Protein 5VE9 (pdb70)

InterPro domains:
  IPR001101 Plectin repeat [PF00681] (1579-1617)
  IPR001101 Plectin repeat [PF00681] (1657-1694)
  IPR001101 Plectin repeat [PF00681] 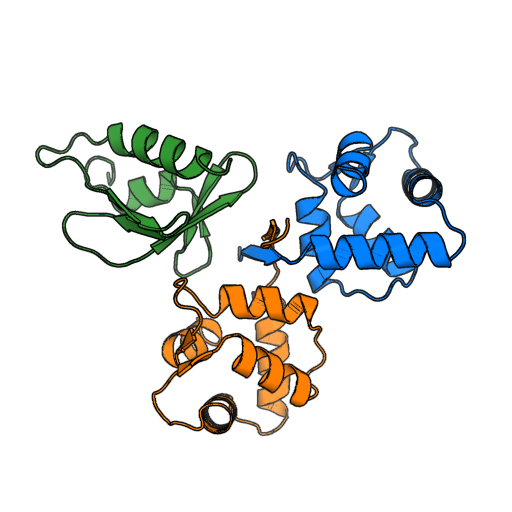(1770-1806)
  IPR001101 Plectin repeat [PF00681] (1809-1844)
  IPR001101 Plectin repeat [PF00681] (2293-2330)
  IPR001101 Plectin repeat [PF00681] (2369-2405)
  IPR001101 Plectin repeat [PF00681] (2407-2437)
  IPR001101 Plectin repeat [PF00681] (2502-2540)
  IPR001101 Plectin repeat [PF00681] (2581-2612)
  IPR001101 Plectin repeat [PF00681] (2689-2724)
  IPR001101 Plectin repeat [SM00250] (1530-1576)
  IPR001101 Plectin repeat [SM00250] (1577-1614)
  IPR001101 Plectin repeat [SM00250] (1618-1653)
  IPR001101 Plectin repeat [SM00250] (1654-1691)
  IPR001101 Plectin repeat [SM00250] (1695-1729)
  IPR001101 Plectin repeat [SM00250] (1731-1767)
  IPR001101 Plectin repeat [SM00250] (1768-1805)
  IPR001101 Plectin repeat [SM00250] (1808-1843)
  IPR001101 Plectin repeat [SM00250] (1844-1881)
  IPR001101 Plectin repeat [SM00250] (1883-1919)

B-factor: mean 92.74, std 24.84, range [45.65, 215.41]

GO terms:
  GO:0051011 microtubule minus-end binding (F, IDA)
  GO:0051015 actin filament binding (F, IDA)
  GO:0032587 ruffle membrane (C, IDA)
  GO:0005737 cytoplasm (C, IDA)
  GO:0005794 Golgi apparatus (C, IDA)
  GO:0005874 microtubule (C, IDA)
  GO:0005886 plasma membrane (C, IDA)
  GO:0043001 Golgi to plasma membrane protein transport (P, IDA)
  GO:0045773 positive regulation of axon extension (P, IDA)
  GO:0030334 regulation of cell migration (P, IDA)
  GO:0051893 regulation of focal adhesion assembly (P, IDA)
  GO:0032886 regulation of microtubule-based process (P, IMP)
  GO:0005515 protein binding (F, IPI)
  GO:0045296 cadherin binding (F, HDA)
  GO:0015629 actin cytoskeleton (C, IDA)
  GO:0003779 actin binding (F, IDA)
  GO:0003723 RNA binding (F, HDA)

Sequence (253 aa):
GHMANFDFDVWRKKYMRWMNHKKSRVMDFFRRIDKDQDGKITRQEFIDGILASKFPTTKLEMTAVADIFDRDGDGYIDYYEFVAALHPDADKIEDEVTRQVAQCKCAKRFQVEQIGENKYRFGDSQQLRLVRILRSTVMVRVGGGWMALDEFLVKNDPCRARGPGGHMANFDFDVWRKKYMRWMNHKKSRVMDFFRRIDKDQDGKITRQEFIDGILASKFPTTKLEMTAVADIFDRDGDGYIDYYEFVAALHP

Structure (mmCIF, N/CA/C/O backbone):
data_5VE9
#
_entry.id   5VE9
#
_cell.length_a   92.984
_cell.length_b   92.984
_cell.length_c   90.446
_cell.angle_alpha   90.000
_cell.angle_beta   90.000
_cell.angle_gamma   120.000
#
_symmetry.space_group_name_H-M   'P 31 2 1'
#
loop_
_entity.id
_entity.type
_entity.pdbx_description
1 polymer 'Microtubule-actin cross-linking factor 1, isoforms 1/2/3/5'
2 polymer 'Microtubule-actin cross-linking factor 1, isoforms 1/2/3/5'
3 non-polymer 'CALCIUM ION'
4 non-polymer 'ZINC ION'
5 water water
#
loop_
_atom_site.group_PDB
_atom_site.id
_atom_site.type_symbol
_atom_site.label_atom_id
_atom_site.label_alt_id
_atom_site.label_comp_id
_atom_site.label_asym_id
_atom_site.label_entity_id
_atom_site.label_seq_id
_atom_site.pdbx_PDB_ins_code
_atom_site.Cartn_x
_atom_site.Cartn_y
_atom_site.Cartn_z
_atom_site.occupancy
_atom_site.B_iso_or_equiv
_atom_site.auth_seq_id
_atom_site.auth_comp_id
_atom_site.auth_asym_id
_atom_site.auth_atom_id
_atom_site.pdbx_PDB_model_num
ATOM 1 N N . GLY A 1 4 ? 50.921 -18.409 5.875 1.00 95.26 7021 GLY A N 1
ATOM 2 C CA . GLY A 1 4 ? 50.050 -19.039 6.851 1.00 96.78 7021 GLY A CA 1
ATOM 3 C C . GLY A 1 4 ? 50.443 -18.723 8.282 1.00 92.79 7021 GLY A C 1
ATOM 4 O O . GLY A 1 4 ? 49.772 -19.148 9.224 1.00 94.54 7021 GLY A O 1
ATOM 7 N N . HIS A 1 5 ? 51.533 -17.978 8.447 1.00 81.11 7022 HIS A N 1
ATOM 8 C CA . HIS A 1 5 ? 51.998 -17.584 9.772 1.00 76.07 7022 HIS A CA 1
ATOM 9 C C . HIS A 1 5 ? 51.304 -16.320 10.263 1.00 73.55 7022 HIS A C 1
ATOM 10 O O . HIS A 1 5 ? 50.896 -15.467 9.471 1.00 73.30 7022 HIS A O 1
ATOM 24 N N . MET A 1 6 ? 51.183 -16.213 11.582 1.00 67.35 7023 MET A N 1
ATOM 25 C CA . MET A 1 6 ? 50.555 -15.068 12.224 1.00 62.86 7023 MET A CA 1
ATOM 26 C C . MET A 1 6 ? 51.291 -14.753 13.521 1.00 62.01 7023 MET A C 1
ATOM 27 O O . MET A 1 6 ? 51.840 -15.650 14.164 1.00 63.02 7023 MET A O 1
ATOM 41 N N . ALA A 1 7 ? 51.308 -13.480 13.900 1.00 60.78 7024 ALA A N 1
ATOM 42 C CA . ALA A 1 7 ? 52.028 -13.052 15.093 1.00 61.04 7024 ALA A CA 1
ATOM 43 C C . ALA A 1 7 ? 51.338 -11.872 15.760 1.00 61.17 7024 ALA A C 1
ATOM 44 O O . ALA A 1 7 ? 50.545 -11.169 15.133 1.00 61.12 7024 ALA A O 1
ATOM 51 N N . ASN A 1 8 ? 51.638 -11.664 17.039 1.00 59.74 7025 ASN A N 1
ATOM 52 C CA . ASN A 1 8 ? 51.219 -10.449 17.720 1.00 60.34 7025 ASN A CA 1
ATOM 53 C C . ASN A 1 8 ? 52.091 -9.289 17.272 1.00 59.97 7025 ASN A C 1
ATOM 54 O O . ASN A 1 8 ? 53.239 -9.166 17.698 1.00 61.84 7025 ASN A O 1
ATOM 65 N N . PHE A 1 9 ? 51.542 -8.447 16.403 1.00 60.05 7026 PHE A N 1
ATOM 66 C CA . PHE A 1 9 ? 52.273 -7.303 15.876 1.00 60.45 7026 PHE A CA 1
ATOM 67 C C . PHE A 1 9 ? 52.074 -6.087 16.772 1.00 63.88 7026 PHE A C 1
ATOM 68 O O . PHE A 1 9 ? 50.954 -5.789 17.185 1.00 63.42 7026 PHE A O 1
ATOM 85 N N . ASP A 1 10 ? 53.168 -5.391 17.068 1.00 68.53 7027 ASP A N 1
ATOM 86 C CA . ASP A 1 10 ? 53.119 -4.213 17.926 1.00 73.21 7027 ASP A CA 1
ATOM 87 C C . ASP A 1 10 ? 52.506 -3.033 17.163 1.00 69.93 7027 ASP A C 1
ATOM 88 O O . ASP A 1 10 ? 53.206 -2.123 16.717 1.00 69.90 7027 ASP A O 1
ATOM 97 N N . PHE A 1 11 ? 51.185 -3.056 17.020 1.00 67.12 7028 PHE A N 1
ATOM 98 C CA . PHE A 1 11 ? 50.489 -2.082 16.187 1.00 65.30 7028 PHE A CA 1
ATOM 99 C C . PHE A 1 11 ? 50.341 -0.724 16.872 1.00 68.04 7028 PHE A C 1
ATOM 100 O O . PHE A 1 11 ? 50.232 0.300 16.199 1.00 66.67 7028 PHE A O 1
ATOM 117 N N . ASP A 1 12 ? 50.340 -0.713 18.203 1.00 72.33 7029 ASP A N 1
ATOM 118 C CA . ASP A 1 12 ? 50.267 0.539 18.949 1.00 75.89 7029 ASP A CA 1
ATOM 119 C C . ASP A 1 12 ? 51.503 1.383 18.679 1.00 75.82 7029 ASP A C 1
ATOM 120 O O . ASP A 1 12 ? 51.431 2.610 18.608 1.00 79.21 7029 ASP A O 1
ATOM 129 N N . VAL A 1 13 ? 52.640 0.711 18.528 1.00 69.65 7030 VAL A N 1
ATOM 130 C CA . VAL A 1 13 ? 53.903 1.391 18.278 1.00 71.23 7030 VAL A CA 1
ATOM 131 C C . VAL A 1 13 ? 53.977 1.887 16.835 1.00 69.59 7030 VAL A C 1
ATOM 132 O O . VAL A 1 13 ? 54.425 3.005 16.583 1.00 71.77 7030 VAL A O 1
ATOM 145 N N . TRP A 1 14 ? 53.541 1.055 15.893 1.00 69.52 7031 TRP A N 1
ATOM 146 C CA . TRP A 1 14 ? 53.469 1.465 14.492 1.00 68.26 7031 TRP A CA 1
ATOM 147 C C . TRP A 1 14 ? 52.493 2.627 14.334 1.00 68.89 7031 TRP A C 1
ATOM 148 O O . TRP A 1 14 ? 52.740 3.562 13.574 1.00 69.57 7031 TRP A O 1
ATOM 169 N N . ARG A 1 15 ? 51.382 2.556 15.062 1.00 67.62 7032 ARG A N 1
ATOM 170 C CA . ARG A 1 15 ? 50.319 3.547 14.954 1.00 67.51 7032 ARG A CA 1
ATOM 171 C C . ARG A 1 15 ? 50.752 4.889 15.541 1.00 73.76 7032 ARG A C 1
ATOM 172 O O . ARG A 1 15 ? 50.611 5.931 14.898 1.00 73.03 7032 ARG A O 1
ATOM 193 N N . LYS A 1 16 ? 51.272 4.855 16.765 1.00 80.90 7033 LYS A N 1
ATOM 194 C CA . LYS A 1 16 ? 51.792 6.054 17.417 1.00 86.37 7033 LYS A CA 1
ATOM 195 C C . LYS A 1 16 ? 52.875 6.685 16.548 1.00 86.73 7033 LYS A C 1
ATOM 196 O O . LYS A 1 16 ? 52.898 7.899 16.342 1.00 87.52 7033 LYS A O 1
ATOM 215 N N . LYS A 1 17 ? 53.765 5.840 16.039 1.00 89.32 7034 LYS A N 1
ATOM 216 C CA . LYS A 1 17 ? 54.846 6.269 15.159 1.00 91.34 7034 LYS A CA 1
ATOM 217 C C . LYS A 1 17 ? 54.316 6.942 13.894 1.00 88.54 7034 LYS A C 1
ATOM 218 O O . LYS A 1 17 ? 54.866 7.944 13.434 1.00 92.62 7034 LYS A O 1
ATOM 237 N N . TYR A 1 18 ? 53.245 6.383 13.336 1.00 79.23 7035 TYR A N 1
ATOM 238 C CA . TYR A 1 18 ? 52.657 6.911 12.109 1.00 76.49 7035 TYR A CA 1
ATOM 239 C C . TYR A 1 18 ? 51.956 8.246 12.345 1.00 80.33 7035 TYR A C 1
ATOM 240 O O . TYR A 1 18 ? 52.130 9.188 11.571 1.00 81.08 7035 TYR A O 1
ATOM 258 N N . MET A 1 19 ? 51.165 8.331 13.412 1.00 84.93 7036 MET A N 1
ATOM 259 C CA . MET A 1 19 ? 50.425 9.556 13.695 1.00 87.25 7036 MET A CA 1
ATOM 260 C C . MET A 1 19 ? 51.384 10.680 14.069 1.00 92.82 7036 MET A C 1
ATOM 261 O O . MET A 1 19 ? 51.167 11.830 13.692 1.00 96.10 7036 MET A O 1
ATOM 275 N N . ARG A 1 20 ? 52.453 10.352 14.790 1.00 94.33 7037 ARG A N 1
ATOM 276 C CA . ARG A 1 20 ? 53.466 11.350 15.117 1.00 98.79 7037 ARG A CA 1
ATOM 277 C C . ARG A 1 20 ? 54.151 11.831 13.840 1.00 97.92 7037 ARG A C 1
ATOM 278 O O . ARG A 1 20 ? 54.475 13.012 13.707 1.00 101.53 7037 ARG A O 1
ATOM 299 N N . TRP A 1 21 ? 54.362 10.911 12.901 1.00 93.07 7038 TRP A N 1
ATOM 300 C CA . TRP A 1 21 ? 54.977 11.250 11.620 1.00 94.48 7038 TRP A CA 1
ATOM 301 C C . TRP A 1 21 ? 54.093 12.204 10.821 1.00 95.49 7038 TRP A C 1
ATOM 302 O O . TRP A 1 21 ? 54.552 13.253 10.368 1.00 100.11 7038 TRP A O 1
ATOM 323 N N . MET A 1 22 ? 52.827 11.833 10.647 1.00 92.58 7039 MET A N 1
ATOM 324 C CA . MET A 1 22 ? 51.881 12.658 9.897 1.00 93.77 7039 MET A CA 1
ATOM 325 C C . MET A 1 22 ? 51.695 14.026 10.549 1.00 101.50 7039 MET A C 1
ATOM 326 O O . MET A 1 22 ? 51.766 15.056 9.877 1.00 104.47 7039 MET A O 1
ATOM 340 N N . ASN A 1 23 ? 51.456 14.030 11.858 1.00 111.56 7040 ASN A N 1
ATOM 341 C CA . ASN A 1 23 ? 51.249 15.271 12.600 1.00 121.53 7040 ASN A CA 1
ATOM 342 C C . ASN A 1 23 ? 52.459 16.201 12.506 1.00 127.99 7040 ASN A C 1
ATOM 343 O O . ASN A 1 23 ? 52.307 17.422 12.458 1.00 131.70 7040 ASN A O 1
ATOM 354 N N . HIS A 1 24 ? 53.656 15.621 12.475 1.00 134.97 7041 HIS A N 1
ATOM 355 C CA . HIS A 1 24 ? 54.885 16.404 12.379 1.00 143.88 7041 HIS A CA 1
ATOM 356 C C . HIS A 1 24 ? 55.227 16.753 10.926 1.00 145.31 7041 HIS A C 1
ATOM 357 O O . HIS A 1 24 ? 56.052 17.632 10.679 1.00 155.54 7041 HIS A O 1
ATOM 371 N N . LYS A 1 25 ? 54.587 16.078 9.971 1.00 128.54 7042 LYS A N 1
ATOM 372 C CA . LYS A 1 25 ? 54.864 16.301 8.550 1.00 127.13 7042 LYS A CA 1
ATOM 373 C C . LYS A 1 25 ? 53.768 17.136 7.884 1.00 130.67 7042 LYS A C 1
ATOM 374 O O . LYS A 1 25 ? 53.691 17.208 6.657 1.00 131.95 7042 LYS A O 1
ATOM 393 N N . LYS A 1 26 ? 52.922 17.765 8.693 1.00 137.52 7043 LYS A N 1
ATOM 394 C CA . LYS A 1 26 ? 51.912 18.686 8.181 1.00 141.97 7043 LYS A CA 1
ATOM 395 C C . LYS A 1 26 ? 50.924 18.003 7.235 1.00 137.55 7043 LYS A C 1
ATOM 396 O O . LYS A 1 26 ? 50.472 18.606 6.261 1.00 142.83 7043 LYS A O 1
ATOM 415 N N . SER A 1 27 ? 50.597 16.746 7.522 1.00 123.40 7044 SER A N 1
ATOM 416 C CA . SER A 1 27 ? 49.658 15.988 6.702 1.00 118.75 7044 SER A CA 1
ATOM 417 C C . SER A 1 27 ? 48.501 15.452 7.537 1.00 112.86 7044 SER A C 1
ATOM 418 O O . SER A 1 27 ? 48.680 15.084 8.699 1.00 112.29 7044 SER A O 1
ATOM 426 N N . ARG A 1 28 ? 47.317 15.414 6.934 1.00 106.15 7045 ARG A N 1
ATOM 427 C CA . ARG A 1 28 ? 46.148 14.811 7.564 1.00 100.43 7045 ARG A CA 1
ATOM 428 C C . ARG A 1 28 ? 45.867 13.463 6.916 1.00 93.71 7045 ARG A C 1
ATOM 429 O O . ARG A 1 28 ? 45.893 13.336 5.690 1.00 93.63 7045 ARG A O 1
ATOM 450 N N . VAL A 1 29 ? 45.602 12.459 7.747 1.00 88.23 7046 VAL A N 1
ATOM 451 C CA . VAL A 1 29 ? 45.474 11.085 7.274 1.00 82.19 7046 VAL A CA 1
ATOM 452 C C . VAL A 1 29 ? 44.304 10.878 6.317 1.00 81.91 7046 VAL A C 1
ATOM 453 O O . VAL A 1 29 ? 44.286 9.904 5.563 1.00 79.54 7046 VAL A O 1
ATOM 466 N N . MET A 1 30 ? 43.325 11.777 6.348 1.00 83.65 7047 MET A N 1
ATOM 467 C CA . MET A 1 30 ? 42.174 11.642 5.464 1.00 84.66 7047 MET A CA 1
ATOM 468 C C . MET A 1 30 ? 42.445 12.228 4.088 1.00 88.56 7047 MET A C 1
ATOM 469 O O . MET A 1 30 ? 41.851 11.791 3.103 1.00 88.66 7047 MET A O 1
ATOM 483 N N . ASP A 1 31 ? 43.342 13.205 4.010 1.00 93.09 7048 ASP A N 1
ATOM 484 C CA . ASP A 1 31 ? 43.820 13.665 2.715 1.00 96.75 7048 ASP A CA 1
ATOM 485 C C . ASP A 1 31 ? 44.534 12.501 2.042 1.00 92.02 7048 ASP A C 1
ATOM 486 O O . ASP A 1 31 ? 44.418 12.300 0.834 1.00 93.52 7048 ASP A O 1
ATOM 495 N N . PHE A 1 32 ? 45.265 11.732 2.845 1.00 88.92 7049 PHE A N 1
ATOM 496 C CA . PHE A 1 32 ? 45.962 10.546 2.356 1.00 86.38 7049 PHE A CA 1
ATOM 497 C C . PHE A 1 32 ? 44.970 9.497 1.854 1.00 83.21 7049 PHE A C 1
ATOM 498 O O . PHE A 1 32 ? 45.116 8.989 0.745 1.00 84.81 7049 PHE A O 1
ATOM 515 N N . PHE A 1 33 ? 43.960 9.180 2.660 1.00 79.84 7050 PHE A N 1
ATOM 516 C CA . PHE A 1 33 ? 42.978 8.165 2.278 1.00 77.20 7050 PHE A CA 1
ATOM 517 C C . PHE A 1 33 ? 42.212 8.561 1.016 1.00 82.94 7050 PHE A C 1
ATOM 518 O O . PHE A 1 33 ? 42.087 7.766 0.082 1.00 81.91 7050 PHE A O 1
ATOM 535 N N . ARG A 1 34 ? 41.690 9.785 0.998 1.00 92.22 7051 ARG A N 1
ATOM 536 C CA . ARG A 1 34 ? 40.921 10.274 -0.144 1.00 98.73 7051 ARG A CA 1
ATOM 537 C C . ARG A 1 34 ? 41.781 10.315 -1.403 1.00 102.53 7051 ARG A C 1
ATOM 538 O O . ARG A 1 34 ? 41.304 10.039 -2.504 1.00 105.35 7051 ARG A O 1
ATOM 559 N N . ARG A 1 35 ? 43.051 10.666 -1.228 1.00 106.23 7052 ARG A N 1
ATOM 560 C CA . ARG A 1 35 ? 44.009 10.693 -2.328 1.00 111.04 7052 ARG A CA 1
ATOM 561 C C . ARG A 1 35 ? 44.184 9.297 -2.923 1.00 110.91 7052 ARG A C 1
ATOM 562 O O . ARG A 1 35 ? 44.167 9.124 -4.142 1.00 113.68 7052 ARG A O 1
ATOM 583 N N . ILE A 1 36 ? 44.352 8.306 -2.052 1.00 108.90 7053 ILE A N 1
ATOM 584 C CA . ILE A 1 36 ? 44.539 6.922 -2.481 1.00 108.09 7053 ILE A CA 1
ATOM 585 C C . ILE A 1 36 ? 43.235 6.335 -3.018 1.00 106.71 7053 ILE A C 1
ATOM 586 O O . ILE A 1 36 ? 43.250 5.497 -3.921 1.00 109.72 7053 ILE A O 1
ATOM 602 N N . ASP A 1 37 ? 42.112 6.771 -2.453 1.00 81.65 7054 ASP A N 1
ATOM 603 C CA . ASP A 1 37 ? 40.799 6.326 -2.910 1.00 80.71 7054 ASP A CA 1
ATOM 604 C C . ASP A 1 37 ? 40.378 7.104 -4.160 1.00 86.68 7054 ASP A C 1
ATOM 605 O O . ASP A 1 37 ? 39.656 8.098 -4.075 1.00 86.45 7054 ASP A O 1
ATOM 614 N N . LYS A 1 38 ? 40.835 6.639 -5.319 1.00 95.36 7055 LYS A N 1
ATOM 615 C CA . LYS A 1 38 ? 40.602 7.341 -6.579 1.00 101.74 7055 LYS A CA 1
ATOM 616 C C . LYS A 1 38 ? 39.172 7.177 -7.091 1.00 103.28 7055 LYS A C 1
ATOM 617 O O . LYS A 1 38 ? 38.608 8.104 -7.672 1.00 107.29 7055 LYS A O 1
ATOM 636 N N . ASP A 1 39 ? 38.592 5.998 -6.884 1.00 101.18 7056 ASP A N 1
ATOM 637 C CA . ASP A 1 39 ? 37.219 5.742 -7.314 1.00 103.51 7056 ASP A CA 1
ATOM 638 C C . ASP A 1 39 ? 36.210 6.432 -6.395 1.00 104.19 7056 ASP A C 1
ATOM 639 O O . ASP A 1 39 ? 35.016 6.459 -6.693 1.00 104.17 7056 ASP A O 1
ATOM 648 N N . GLN A 1 40 ? 36.695 6.990 -5.288 1.00 114.73 7057 GLN A N 1
ATOM 649 C CA . GLN A 1 40 ? 35.875 7.814 -4.401 1.00 116.42 7057 GLN A CA 1
ATOM 650 C C . GLN A 1 40 ? 34.625 7.093 -3.886 1.00 111.54 7057 GLN A C 1
ATOM 651 O O . GLN A 1 40 ? 33.531 7.658 -3.897 1.00 116.07 7057 GLN A O 1
ATOM 665 N N . ASP A 1 41 ? 34.790 5.853 -3.431 1.00 89.25 7058 ASP A N 1
ATOM 666 C CA . ASP A 1 41 ? 33.672 5.069 -2.905 1.00 86.80 7058 ASP A CA 1
ATOM 667 C C . ASP A 1 41 ? 33.900 4.658 -1.451 1.00 83.85 7058 ASP A C 1
ATOM 668 O O . ASP A 1 41 ? 33.107 3.909 -0.881 1.00 84.08 7058 ASP A O 1
ATOM 677 N N . GLY A 1 42 ? 34.992 5.137 -0.863 1.00 84.43 7059 GLY A N 1
ATOM 678 C CA . GLY A 1 42 ? 35.258 4.920 0.547 1.00 82.87 7059 GLY A CA 1
ATOM 679 C C . GLY A 1 42 ? 35.980 3.623 0.863 1.00 82.24 7059 GLY A C 1
ATOM 680 O O . GLY A 1 42 ? 35.976 3.187 2.014 1.00 79.76 7059 GLY A O 1
ATOM 684 N N . LYS A 1 43 ? 36.594 3.009 -0.145 1.00 85.00 7060 LYS A N 1
ATOM 685 C CA . LYS A 1 43 ? 37.349 1.773 0.049 1.00 85.55 7060 LYS A CA 1
ATOM 686 C C . LYS A 1 43 ? 38.713 1.850 -0.629 1.00 86.80 7060 LYS A C 1
ATOM 687 O O . LYS A 1 43 ? 38.884 2.548 -1.627 1.00 88.13 7060 LYS A O 1
ATOM 706 N N . ILE A 1 44 ? 39.685 1.139 -0.067 1.00 84.07 7061 ILE A N 1
ATOM 707 C CA . ILE A 1 44 ? 40.972 0.928 -0.722 1.00 87.10 7061 ILE A CA 1
ATOM 708 C C . ILE A 1 44 ? 41.443 -0.483 -0.396 1.00 85.65 7061 ILE A C 1
ATOM 709 O O . ILE A 1 44 ? 41.294 -0.946 0.736 1.00 81.76 7061 ILE A O 1
ATOM 725 N N . THR A 1 45 ? 41.983 -1.175 -1.393 1.00 80.27 7062 THR A N 1
ATOM 726 C CA . THR A 1 45 ? 42.495 -2.525 -1.184 1.00 75.50 7062 THR A CA 1
ATOM 727 C C . THR A 1 45 ? 43.653 -2.490 -0.200 1.00 75.67 7062 THR A C 1
ATOM 728 O O . THR A 1 45 ? 44.290 -1.451 -0.020 1.00 76.93 7062 THR A O 1
ATOM 739 N N . ARG A 1 46 ? 43.912 -3.624 0.443 1.00 79.60 7063 ARG A N 1
ATOM 740 C CA . ARG A 1 46 ? 45.081 -3.759 1.302 1.00 78.89 7063 ARG A CA 1
ATOM 741 C C . ARG A 1 46 ? 46.337 -3.337 0.551 1.00 82.79 7063 ARG A C 1
ATOM 742 O O . ARG A 1 46 ? 47.227 -2.707 1.117 1.00 82.40 7063 ARG A O 1
ATOM 763 N N . GLN A 1 47 ? 46.396 -3.679 -0.733 1.00 82.18 7064 GLN A N 1
ATOM 764 C CA . GLN A 1 47 ? 47.579 -3.399 -1.536 1.00 87.39 7064 GLN A CA 1
ATOM 765 C C . GLN A 1 47 ? 47.693 -1.912 -1.882 1.00 91.13 7064 GLN A C 1
ATOM 766 O O . GLN A 1 47 ? 48.783 -1.343 -1.816 1.00 93.51 7064 GLN A O 1
ATOM 780 N N . GLU A 1 48 ? 46.576 -1.287 -2.248 1.00 92.92 7065 GLU A N 1
ATOM 781 C CA . GLU A 1 48 ? 46.558 0.152 -2.517 1.00 96.01 7065 GLU A CA 1
ATOM 782 C C . GLU A 1 48 ? 46.998 0.923 -1.279 1.00 92.11 7065 GLU A C 1
ATOM 783 O O . GLU A 1 48 ? 47.709 1.925 -1.372 1.00 93.81 7065 GLU A O 1
ATOM 795 N N . PHE A 1 49 ? 46.562 0.442 -0.119 1.00 83.49 7066 PHE A N 1
ATOM 796 C CA . PHE A 1 49 ? 46.914 1.050 1.158 1.00 73.02 7066 PHE A CA 1
ATOM 797 C C . PHE A 1 49 ? 48.410 0.902 1.440 1.00 75.61 7066 PHE A C 1
ATOM 798 O O . PHE A 1 49 ? 49.088 1.883 1.742 1.00 72.92 7066 PHE A O 1
ATOM 815 N N . ILE A 1 50 ? 48.917 -0.326 1.341 1.00 75.81 7067 ILE A N 1
ATOM 816 C CA . ILE A 1 50 ? 50.343 -0.591 1.532 1.00 77.72 7067 ILE A CA 1
ATOM 817 C C . ILE A 1 50 ? 51.195 0.253 0.583 1.00 84.77 7067 ILE A C 1
ATOM 818 O O . ILE A 1 50 ? 52.126 0.939 1.010 1.00 82.66 7067 ILE A O 1
ATOM 834 N N . ASP A 1 51 ? 50.872 0.189 -0.705 1.00 92.91 7068 ASP A N 1
ATOM 835 C CA . ASP A 1 51 ? 51.571 0.976 -1.715 1.00 100.10 7068 ASP A CA 1
ATOM 836 C C . ASP A 1 51 ? 51.528 2.463 -1.379 1.00 98.26 7068 ASP A C 1
ATOM 837 O O . ASP A 1 51 ? 52.477 3.194 -1.655 1.00 101.01 7068 ASP A O 1
ATOM 846 N N . GLY A 1 52 ? 50.425 2.901 -0.778 1.00 95.09 7069 GLY A N 1
ATOM 847 C CA . GLY A 1 52 ? 50.266 4.290 -0.388 1.00 85.71 7069 GLY A CA 1
ATOM 848 C C . GLY A 1 52 ? 51.241 4.687 0.707 1.00 79.26 7069 GLY A C 1
ATOM 849 O O . GLY A 1 52 ? 51.924 5.707 0.607 1.00 76.66 7069 GLY A O 1
ATOM 853 N N . ILE A 1 53 ? 51.298 3.879 1.762 1.00 79.29 7070 ILE A N 1
ATOM 854 C CA . ILE A 1 53 ? 52.208 4.129 2.877 1.00 75.20 7070 ILE A CA 1
ATOM 855 C C . ILE A 1 53 ? 53.662 4.123 2.408 1.00 80.81 7070 ILE A C 1
ATOM 856 O O . ILE A 1 53 ? 54.420 5.053 2.694 1.00 79.21 7070 ILE A O 1
ATOM 872 N N . LEU A 1 54 ? 54.048 3.070 1.693 1.00 82.43 7071 LEU A N 1
A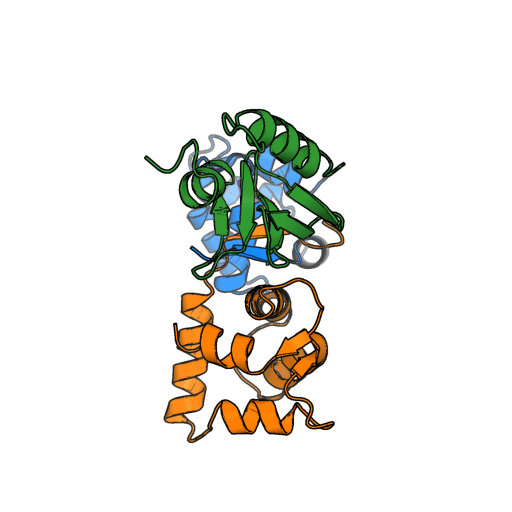TOM 873 C CA . LEU A 1 54 ? 55.406 2.958 1.170 1.00 91.65 7071 LEU A CA 1
ATOM 874 C C . LEU A 1 54 ? 55.736 4.101 0.211 1.00 98.30 7071 LEU A C 1
ATOM 875 O O . LEU A 1 54 ? 56.872 4.570 0.171 1.00 102.99 7071 LEU A O 1
ATOM 891 N N . ALA A 1 55 ? 54.746 4.547 -0.558 1.00 96.48 7072 ALA A N 1
ATOM 892 C CA . ALA A 1 55 ? 54.960 5.630 -1.515 1.00 97.83 7072 ALA A CA 1
ATOM 893 C C . ALA A 1 55 ? 55.222 6.955 -0.798 1.00 91.10 7072 ALA A C 1
ATOM 894 O O . ALA A 1 55 ? 56.020 7.772 -1.261 1.00 92.50 7072 ALA A O 1
ATOM 901 N N . SER A 1 56 ? 54.553 7.161 0.335 1.00 92.74 7073 SER A N 1
ATOM 902 C CA . SER A 1 56 ? 54.770 8.351 1.155 1.00 88.66 7073 SER A CA 1
ATOM 903 C C . SER A 1 56 ? 56.155 8.329 1.795 1.00 89.64 7073 SER A C 1
ATOM 904 O O . SER A 1 56 ? 56.598 9.325 2.368 1.00 86.65 7073 SER A O 1
ATOM 912 N N . LYS A 1 57 ? 56.824 7.182 1.702 1.00 96.79 7074 LYS A N 1
ATOM 913 C CA . LYS A 1 57 ? 58.168 6.995 2.245 1.00 98.89 7074 LYS A CA 1
ATOM 914 C C . LYS A 1 57 ? 58.202 7.234 3.754 1.00 85.97 7074 LYS A C 1
ATOM 915 O O . LYS A 1 57 ? 59.162 7.782 4.294 1.00 85.73 7074 LYS A O 1
ATOM 934 N N . PHE A 1 58 ? 57.124 6.840 4.421 1.00 76.50 7075 PHE A N 1
ATOM 935 C CA . PHE A 1 58 ? 57.118 6.702 5.873 1.00 70.48 7075 PHE A CA 1
ATOM 936 C C . PHE A 1 58 ? 58.056 5.557 6.243 1.00 76.01 7075 PHE A C 1
ATOM 937 O O . PHE A 1 58 ? 58.043 4.532 5.550 1.00 76.48 7075 PHE A O 1
ATOM 954 N N . PRO A 1 59 ? 58.888 5.723 7.308 1.00 94.90 7076 PRO A N 1
ATOM 955 C CA . PRO A 1 59 ? 59.833 4.622 7.509 1.00 99.40 7076 PRO A CA 1
ATOM 956 C C . PRO A 1 59 ? 59.099 3.360 7.926 1.00 95.82 7076 PRO A C 1
ATOM 957 O O . PRO A 1 59 ? 58.603 3.273 9.050 1.00 93.65 7076 PRO A O 1
ATOM 968 N N . THR A 1 60 ? 59.005 2.407 7.007 1.00 82.48 7077 THR A N 1
ATOM 969 C CA . THR A 1 60 ? 58.396 1.117 7.296 1.00 79.66 7077 THR A CA 1
ATOM 970 C C . THR A 1 60 ? 58.739 0.135 6.183 1.00 82.53 7077 THR A C 1
ATOM 971 O O . THR A 1 60 ? 59.291 0.524 5.154 1.00 87.25 7077 THR A O 1
ATOM 982 N N . THR A 1 61 ? 58.411 -1.134 6.396 1.00 75.78 7078 THR A N 1
ATOM 983 C CA . THR A 1 61 ? 58.787 -2.194 5.472 1.00 80.09 7078 THR A CA 1
ATOM 984 C C . THR A 1 61 ? 57.563 -2.977 5.016 1.00 79.54 7078 THR A C 1
ATOM 985 O O . THR A 1 61 ? 56.514 -2.939 5.659 1.00 73.57 7078 THR A O 1
ATOM 996 N N . LYS A 1 62 ? 57.702 -3.688 3.902 1.00 69.38 7079 LYS A N 1
ATOM 997 C CA . LYS A 1 62 ? 56.619 -4.516 3.385 1.00 72.59 7079 LYS A CA 1
ATOM 998 C C . LYS A 1 62 ? 56.192 -5.571 4.404 1.00 69.80 7079 LYS A C 1
ATOM 999 O O . LYS A 1 62 ? 54.999 -5.822 4.584 1.00 69.99 7079 LYS A O 1
ATOM 1018 N N . LEU A 1 63 ? 57.169 -6.186 5.065 1.00 62.48 7080 LEU A N 1
ATOM 1019 C CA . LEU A 1 63 ? 56.885 -7.203 6.073 1.00 61.39 7080 LEU A CA 1
ATOM 1020 C C . LEU A 1 63 ? 56.019 -6.640 7.191 1.00 60.01 7080 LEU A C 1
ATOM 1021 O O . LEU A 1 63 ? 55.115 -7.315 7.685 1.00 60.62 7080 LEU A O 1
ATOM 1037 N N . GLU A 1 64 ? 56.301 -5.406 7.595 1.00 61.74 7081 GLU A N 1
ATOM 1038 C CA . GLU A 1 64 ? 55.463 -4.729 8.577 1.00 62.99 7081 GLU A CA 1
ATOM 1039 C C . GLU A 1 64 ? 54.087 -4.442 7.994 1.00 61.52 7081 GLU A C 1
ATOM 1040 O O . GLU A 1 64 ? 53.071 -4.596 8.667 1.00 61.17 7081 GLU A O 1
ATOM 1052 N N . MET A 1 65 ? 54.062 -4.032 6.732 1.00 61.74 7082 MET A N 1
ATOM 1053 C CA . MET A 1 65 ? 52.856 -3.464 6.146 1.00 62.95 7082 MET A CA 1
ATOM 1054 C C . MET A 1 65 ? 51.790 -4.503 5.807 1.00 64.62 7082 MET A C 1
ATOM 1055 O O . MET A 1 65 ? 50.606 -4.172 5.745 1.00 65.55 7082 MET A O 1
ATOM 1069 N N . THR A 1 66 ? 52.192 -5.750 5.584 1.00 65.22 7083 THR A N 1
ATOM 1070 C CA . THR A 1 66 ? 51.210 -6.816 5.424 1.00 67.11 7083 THR A CA 1
ATOM 1071 C C . THR A 1 66 ? 50.505 -7.028 6.758 1.00 66.78 7083 THR A C 1
ATOM 1072 O O . THR A 1 66 ? 49.316 -7.341 6.801 1.00 68.84 7083 THR A O 1
ATOM 1083 N N . ALA A 1 67 ? 51.245 -6.843 7.846 1.00 62.15 7084 ALA A N 1
ATOM 1084 C CA . ALA A 1 67 ? 50.682 -6.993 9.181 1.00 62.76 7084 ALA A CA 1
ATOM 1085 C C . ALA A 1 67 ? 49.729 -5.846 9.526 1.00 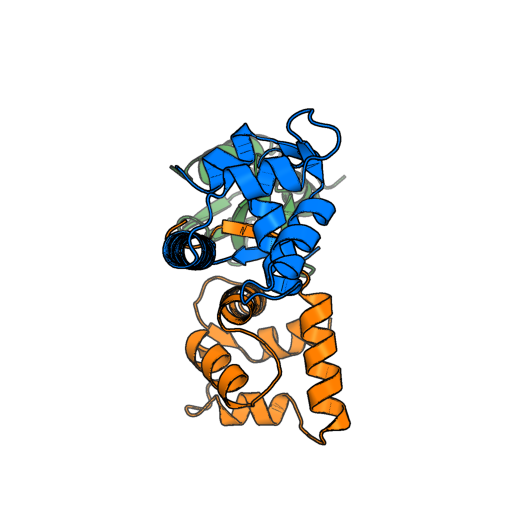63.70 7084 ALA A C 1
ATOM 1086 O O . ALA A 1 67 ? 48.630 -6.084 10.028 1.00 66.60 7084 ALA A O 1
ATOM 1093 N N . VAL A 1 68 ? 50.139 -4.605 9.269 1.00 59.38 7085 VAL A N 1
ATOM 1094 C CA . VAL A 1 68 ? 49.290 -3.466 9.616 1.00 60.56 7085 VAL A CA 1
ATOM 1095 C C . VAL A 1 68 ? 48.059 -3.439 8.708 1.00 58.81 7085 VAL A C 1
ATOM 1096 O O . VAL A 1 68 ? 46.953 -3.151 9.165 1.00 61.29 7085 VAL A O 1
ATOM 1109 N N . ALA A 1 69 ? 48.247 -3.757 7.430 1.00 52.72 7086 ALA A N 1
ATOM 1110 C CA . ALA A 1 69 ? 47.131 -3.803 6.490 1.00 51.92 7086 ALA A CA 1
ATOM 1111 C C . ALA A 1 69 ? 46.162 -4.908 6.891 1.00 55.55 7086 ALA A C 1
ATOM 1112 O O . ALA A 1 69 ? 44.960 -4.809 6.649 1.00 57.49 7086 ALA A O 1
ATOM 1119 N N . ASP A 1 70 ? 46.691 -5.962 7.505 1.00 61.67 7087 ASP A N 1
ATOM 1120 C CA . ASP A 1 70 ? 45.855 -7.041 8.016 1.00 64.05 7087 ASP A CA 1
ATOM 1121 C C . ASP A 1 70 ? 45.012 -6.526 9.179 1.00 64.55 7087 ASP A C 1
ATOM 1122 O O . ASP A 1 70 ? 43.824 -6.830 9.286 1.00 67.04 7087 ASP A O 1
ATOM 1131 N N . ILE A 1 71 ? 45.641 -5.736 10.045 1.00 60.96 7088 ILE A N 1
ATOM 1132 C CA . ILE A 1 71 ? 44.983 -5.210 11.240 1.00 62.79 7088 ILE A CA 1
ATOM 1133 C C . ILE A 1 71 ? 43.922 -4.162 10.895 1.00 62.89 7088 ILE A C 1
ATOM 1134 O O . ILE A 1 71 ? 42.862 -4.111 11.522 1.00 62.69 7088 ILE A O 1
ATOM 1150 N N . PHE A 1 72 ? 44.221 -3.324 9.906 1.00 62.38 7089 PHE A N 1
ATOM 1151 C CA . PHE A 1 72 ? 43.265 -2.336 9.414 1.00 61.77 7089 PHE A CA 1
ATOM 1152 C C . PHE A 1 72 ? 42.007 -3.004 8.877 1.00 62.61 7089 PHE A C 1
ATOM 1153 O O . PHE A 1 72 ? 40.894 -2.616 9.222 1.00 64.42 7089 PHE A O 1
ATOM 1170 N N . ASP A 1 73 ? 42.192 -4.002 8.018 1.00 60.87 7090 ASP A N 1
ATOM 1171 C CA . ASP A 1 73 ? 41.064 -4.722 7.438 1.00 60.67 7090 ASP A CA 1
ATOM 1172 C C . ASP A 1 73 ? 40.373 -5.582 8.499 1.00 62.38 7090 ASP A C 1
ATOM 1173 O O . ASP A 1 73 ? 40.560 -6.796 8.550 1.00 63.57 7090 ASP A O 1
ATOM 1182 N N . ARG A 1 74 ? 39.561 -4.943 9.333 1.00 63.02 7091 ARG A N 1
ATOM 1183 C CA . ARG A 1 74 ? 39.003 -5.598 10.511 1.00 66.24 7091 ARG A CA 1
ATOM 1184 C C . ARG A 1 74 ? 37.971 -6.680 10.185 1.00 69.12 7091 ARG A C 1
ATOM 1185 O O . ARG A 1 74 ? 37.748 -7.581 10.996 1.00 69.86 7091 ARG A O 1
ATOM 1206 N N . ASP A 1 75 ? 37.343 -6.597 9.012 1.00 75.68 7092 ASP A N 1
ATOM 1207 C CA . ASP A 1 75 ? 36.367 -7.604 8.592 1.00 80.14 7092 ASP A CA 1
ATOM 1208 C C . ASP A 1 75 ? 37.029 -8.715 7.778 1.00 78.73 7092 ASP A C 1
ATOM 1209 O O . ASP A 1 75 ? 36.550 -9.849 7.754 1.00 80.89 7092 ASP A O 1
ATOM 1218 N N . GLY A 1 76 ? 38.121 -8.374 7.100 1.00 73.43 7093 GLY A N 1
ATOM 1219 C CA . GLY A 1 76 ? 38.873 -9.339 6.318 1.00 73.04 7093 GLY A CA 1
ATOM 1220 C C . GLY A 1 76 ? 38.346 -9.538 4.909 1.00 74.74 7093 GLY A C 1
ATOM 1221 O O . GLY A 1 76 ? 38.684 -10.527 4.258 1.00 76.82 7093 GLY A O 1
ATOM 1225 N N . ASP A 1 77 ? 37.533 -8.601 4.426 1.00 73.63 7094 ASP A N 1
ATOM 1226 C CA . ASP A 1 77 ? 36.951 -8.707 3.089 1.00 75.50 7094 ASP A CA 1
ATOM 1227 C C . ASP A 1 77 ? 37.932 -8.278 2.002 1.00 73.82 7094 ASP A C 1
ATOM 1228 O O . ASP A 1 77 ? 37.569 -8.212 0.826 1.00 78.19 7094 ASP A O 1
ATOM 1237 N N . GLY A 1 78 ? 39.166 -7.976 2.396 1.00 64.69 7095 GLY A N 1
ATOM 1238 C CA . GLY A 1 78 ? 40.193 -7.577 1.453 1.00 64.17 7095 GLY A CA 1
ATOM 1239 C C . GLY A 1 78 ? 40.285 -6.073 1.257 1.00 67.39 7095 GLY A C 1
ATOM 1240 O O . GLY A 1 78 ? 41.307 -5.576 0.781 1.00 67.72 7095 GLY A O 1
ATOM 1244 N N . TYR A 1 79 ? 39.224 -5.350 1.617 1.00 72.12 7096 TYR A N 1
ATOM 1245 C CA . TYR A 1 79 ? 39.187 -3.894 1.468 1.00 69.74 7096 TYR A CA 1
ATOM 1246 C C . TYR A 1 79 ? 39.258 -3.168 2.800 1.00 66.99 7096 TYR A C 1
ATOM 1247 O O . TYR A 1 79 ? 38.599 -3.566 3.756 1.00 65.73 7096 TYR A O 1
ATOM 1265 N N . ILE A 1 80 ? 40.036 -2.090 2.853 1.00 65.74 7097 ILE A N 1
ATOM 1266 C CA . ILE A 1 80 ? 40.030 -1.204 4.014 1.00 62.36 7097 ILE A CA 1
ATOM 1267 C C . ILE A 1 80 ? 39.084 -0.035 3.742 1.00 64.75 7097 ILE A C 1
ATOM 1268 O O . ILE A 1 80 ? 39.381 0.829 2.913 1.00 66.56 7097 ILE A O 1
ATOM 1284 N N . ASP A 1 81 ? 37.945 -0.006 4.431 1.00 65.94 7098 ASP A N 1
ATOM 1285 C CA . ASP A 1 81 ? 36.969 1.056 4.204 1.00 68.98 7098 ASP A CA 1
ATOM 1286 C C . ASP A 1 81 ? 37.239 2.227 5.148 1.00 68.65 7098 ASP A C 1
ATOM 1287 O O . ASP A 1 81 ? 38.137 2.171 5.988 1.00 64.80 7098 ASP A O 1
ATOM 1296 N N . TYR A 1 82 ? 36.456 3.286 4.990 1.00 78.94 7099 TYR A N 1
ATOM 1297 C CA . TYR A 1 82 ? 36.652 4.520 5.744 1.00 80.90 7099 TYR A CA 1
ATOM 1298 C C . TYR A 1 82 ? 36.560 4.311 7.254 1.00 76.70 7099 TYR A C 1
ATOM 1299 O O . TYR A 1 82 ? 37.359 4.856 8.015 1.00 75.36 7099 TYR A O 1
ATOM 1317 N N . TYR A 1 83 ? 35.577 3.525 7.679 1.00 68.86 7100 TYR A N 1
ATOM 1318 C CA . TYR A 1 83 ? 35.317 3.320 9.100 1.00 67.61 7100 TYR A CA 1
ATOM 1319 C C . TYR A 1 83 ? 36.381 2.443 9.752 1.00 65.66 7100 TYR A C 1
ATOM 1320 O O . TYR A 1 83 ? 36.759 2.668 10.902 1.00 65.56 7100 TYR A O 1
ATOM 1338 N N . GLU A 1 84 ? 36.860 1.447 9.015 1.00 65.60 7101 GLU A N 1
ATOM 1339 C CA . GLU A 1 84 ? 37.965 0.621 9.482 1.00 64.18 7101 GLU A CA 1
ATOM 1340 C C . GLU A 1 84 ? 39.224 1.461 9.638 1.00 64.12 7101 GLU A C 1
ATOM 1341 O O . GLU A 1 84 ? 39.945 1.348 10.629 1.00 64.02 7101 GLU A O 1
ATOM 1353 N N . PHE A 1 85 ? 39.477 2.302 8.640 1.00 65.80 7102 PHE A N 1
ATOM 1354 C CA . PHE A 1 85 ? 40.605 3.226 8.658 1.00 65.75 7102 PHE A CA 1
ATOM 1355 C C . PHE A 1 85 ? 40.596 4.088 9.925 1.00 66.01 7102 PHE A C 1
ATOM 1356 O O . PHE A 1 85 ? 41.559 4.095 10.692 1.00 65.73 7102 PHE A O 1
ATOM 1373 N N . VAL A 1 86 ? 39.500 4.814 10.132 1.00 66.22 7103 VAL A N 1
ATOM 1374 C CA . VAL A 1 86 ? 39.347 5.672 11.307 1.00 67.17 7103 VAL A CA 1
ATOM 1375 C C . VAL A 1 86 ? 39.472 4.886 12.613 1.00 67.40 7103 VAL A C 1
ATOM 1376 O O . VAL A 1 86 ? 40.204 5.285 13.519 1.00 67.11 7103 VAL A O 1
ATOM 1389 N N . ALA A 1 87 ? 38.741 3.778 12.707 1.00 67.58 7104 ALA A N 1
ATOM 1390 C CA . ALA A 1 87 ? 38.757 2.941 13.904 1.00 68.05 7104 ALA A CA 1
ATOM 1391 C C . ALA A 1 87 ? 40.169 2.479 14.249 1.00 66.09 7104 ALA A C 1
ATOM 1392 O O . ALA A 1 87 ? 40.534 2.399 15.421 1.00 68.29 7104 ALA A O 1
ATOM 1399 N N . ALA A 1 88 ? 40.957 2.171 13.224 1.00 61.06 7105 ALA A N 1
ATOM 1400 C CA . ALA A 1 88 ? 42.333 1.734 13.427 1.00 59.62 7105 ALA A CA 1
ATOM 1401 C C . ALA A 1 88 ? 43.214 2.863 13.970 1.00 60.60 7105 ALA A C 1
ATOM 1402 O O . ALA A 1 88 ? 44.051 2.639 14.846 1.00 59.94 7105 ALA A O 1
ATOM 1409 N N . LEU A 1 89 ? 43.015 4.073 13.454 1.00 65.59 7106 LEU A N 1
ATOM 1410 C CA . LEU A 1 89 ? 43.854 5.216 13.811 1.00 66.64 7106 LEU A CA 1
ATOM 1411 C C . LEU A 1 89 ? 43.303 6.016 14.990 1.00 70.06 7106 LEU A C 1
ATOM 1412 O O . LEU A 1 89 ? 44.070 6.635 15.728 1.00 70.22 7106 LEU A O 1
ATOM 1428 N N . HIS A 1 90 ? 41.983 6.006 15.164 1.00 75.09 7107 HIS A N 1
ATOM 1429 C CA . HIS A 1 90 ? 41.334 6.803 16.205 1.00 77.62 7107 HIS A CA 1
ATOM 1430 C C . HIS A 1 90 ? 40.337 5.964 17.013 1.00 80.99 7107 HIS A C 1
ATOM 1431 O O . HIS A 1 90 ? 39.123 6.086 16.837 1.00 82.43 7107 HIS A O 1
ATOM 1445 N N . PRO A 1 91 ? 40.852 5.095 17.901 1.00 78.47 7108 PRO A N 1
ATOM 1446 C CA . PRO A 1 91 ? 39.990 4.277 18.764 1.00 81.21 7108 PRO A CA 1
ATOM 1447 C C . PRO A 1 91 ? 39.075 5.116 19.653 1.00 84.04 7108 PRO A C 1
ATOM 1448 O O . PRO A 1 91 ? 38.550 4.595 20.638 1.00 86.50 7108 PRO A O 1
ATOM 1459 N N . ASP B 2 1 ? 38.226 -7.556 28.256 1.00 118.59 7118 ASP C N 1
ATOM 1460 C CA . ASP B 2 1 ? 37.640 -8.439 27.256 1.00 116.38 7118 ASP C CA 1
ATOM 1461 C C . ASP B 2 1 ? 38.558 -9.643 27.027 1.00 113.30 7118 ASP C C 1
ATOM 1462 O O . ASP B 2 1 ? 39.226 -10.088 27.958 1.00 113.20 7118 ASP C O 1
ATOM 1470 N N . ALA B 2 2 ? 38.569 -10.167 25.800 1.00 113.05 7119 ALA C N 1
ATOM 1471 C CA . ALA B 2 2 ? 39.375 -11.331 25.416 1.00 111.02 7119 ALA C CA 1
ATOM 1472 C C . ALA B 2 2 ? 38.874 -12.628 26.056 1.00 110.16 7119 ALA C C 1
ATOM 1473 O O . ALA B 2 2 ? 39.471 -13.686 25.853 1.00 108.12 7119 ALA C O 1
ATOM 1480 N N . ASP B 2 3 ? 37.776 -12.554 26.806 1.00 106.66 7120 ASP C N 1
ATOM 1481 C CA . ASP B 2 3 ? 37.134 -13.753 27.336 1.00 105.82 7120 ASP C CA 1
ATOM 1482 C C . ASP B 2 3 ? 36.393 -14.481 26.219 1.00 101.37 7120 ASP C C 1
ATOM 1483 O O . ASP B 2 3 ? 35.863 -15.572 26.429 1.00 103.08 7120 ASP C O 1
ATOM 1492 N N . LYS B 2 4 ? 36.356 -13.870 25.035 1.00 94.56 7121 LYS C N 1
ATOM 1493 C CA . LYS B 2 4 ? 35.739 -14.488 23.868 1.00 90.06 7121 LYS C CA 1
ATOM 1494 C C . LYS B 2 4 ? 36.441 -15.806 23.566 1.00 86.24 7121 LYS C C 1
ATOM 1495 O O . LYS B 2 4 ? 35.837 -16.736 23.028 1.00 85.57 7121 LYS C O 1
ATOM 1514 N N . ILE B 2 5 ? 37.724 -15.878 23.915 1.00 81.65 7122 ILE C N 1
ATOM 1515 C CA . ILE B 2 5 ? 38.485 -17.116 23.780 1.00 79.44 7122 ILE C CA 1
ATOM 1516 C C . ILE B 2 5 ? 37.900 -18.203 24.681 1.00 81.20 7122 ILE C C 1
ATOM 1517 O O . ILE B 2 5 ? 37.472 -19.251 24.199 1.00 79.26 7122 ILE C O 1
ATOM 1533 N N . GLU B 2 6 ? 37.868 -17.948 25.987 1.00 86.65 7123 GLU C N 1
ATOM 1534 C CA . GLU B 2 6 ? 37.391 -18.945 26.940 1.00 91.03 7123 GLU C CA 1
ATOM 1535 C C . GLU B 2 6 ? 35.898 -19.228 26.770 1.00 93.64 7123 GLU C C 1
ATOM 1536 O O . GLU B 2 6 ? 35.403 -20.250 27.248 1.00 95.26 7123 GLU C O 1
ATOM 1548 N N . ASP B 2 7 ? 35.184 -18.332 26.090 1.00 93.40 7124 ASP C N 1
ATOM 1549 C CA . ASP B 2 7 ? 33.783 -18.573 25.758 1.00 94.93 7124 ASP C CA 1
ATOM 1550 C C . ASP B 2 7 ? 33.680 -19.530 24.576 1.00 91.68 7124 ASP C C 1
ATOM 1551 O O . ASP B 2 7 ? 32.937 -20.511 24.621 1.00 92.17 7124 ASP C O 1
ATOM 1560 N N . GLU B 2 8 ? 34.430 -19.233 23.519 1.00 90.91 7125 GLU C N 1
ATOM 1561 C CA . GLU B 2 8 ? 34.412 -20.048 22.309 1.00 88.64 7125 GLU C CA 1
ATOM 1562 C C . GLU B 2 8 ? 34.908 -21.462 22.593 1.00 87.69 7125 GLU C C 1
ATOM 1563 O O . GLU B 2 8 ? 34.329 -22.436 22.113 1.00 87.59 7125 GLU C O 1
ATOM 1575 N N . VAL B 2 9 ? 35.984 -21.567 23.369 1.00 85.50 7126 VAL C N 1
ATOM 1576 C CA . VAL B 2 9 ? 36.551 -22.863 23.728 1.00 84.29 7126 VAL C CA 1
ATOM 1577 C C . VAL B 2 9 ? 35.515 -23.743 24.428 1.00 88.11 7126 VAL C C 1
ATOM 1578 O O . VAL B 2 9 ? 35.150 -24.800 23.920 1.00 87.82 7126 VAL C O 1
ATOM 1591 N N . THR B 2 10 ? 35.038 -23.296 25.587 1.00 86.49 7127 THR C N 1
ATOM 1592 C CA . THR B 2 10 ? 34.075 -24.068 26.370 1.00 87.63 7127 THR C CA 1
ATOM 1593 C C . THR B 2 10 ? 32.801 -24.366 25.579 1.00 88.68 7127 THR C C 1
ATOM 1594 O O . THR B 2 10 ? 32.163 -25.401 25.788 1.00 88.05 7127 THR C O 1
ATOM 1605 N N . ARG B 2 11 ? 32.437 -23.465 24.671 1.00 93.43 7128 ARG C N 1
ATOM 1606 C CA . ARG B 2 11 ? 31.245 -23.653 23.848 1.00 95.11 7128 ARG C CA 1
ATOM 1607 C C . ARG B 2 11 ? 31.467 -24.748 22.811 1.00 93.21 7128 ARG C C 1
ATOM 1608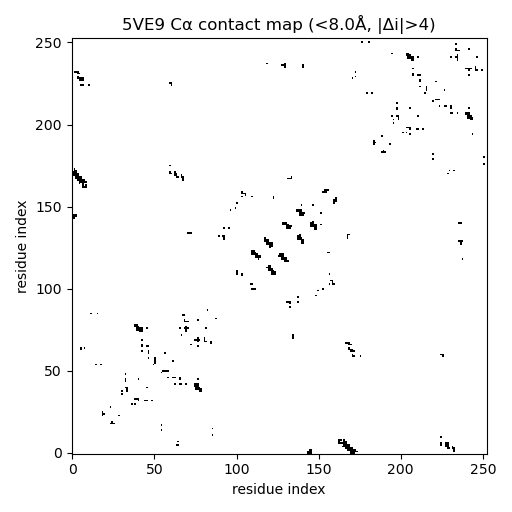 O O . ARG B 2 11 ? 30.539 -25.476 22.462 1.00 93.15 7128 ARG C O 1
ATOM 1629 N N . GLN B 2 12 ? 32.700 -24.871 22.329 1.00 95.81 7129 GLN C N 1
ATOM 1630 C CA . GLN B 2 12 ? 33.005 -25.805 21.251 1.00 95.71 7129 GLN C CA 1
ATOM 1631 C C . GLN B 2 12 ? 33.458 -27.161 21.787 1.00 94.58 7129 GLN C C 1
ATOM 1632 O O . GLN B 2 12 ? 33.276 -28.184 21.128 1.00 92.03 7129 GLN C O 1
ATOM 1646 N N . VAL B 2 13 ? 34.045 -27.168 22.981 1.00 97.53 7130 VAL C N 1
ATOM 1647 C CA . VAL B 2 13 ? 34.452 -28.415 23.622 1.00 98.06 7130 VAL C CA 1
ATOM 1648 C C . VAL B 2 13 ? 33.228 -29.113 24.212 1.00 102.11 7130 VAL C C 1
ATOM 1649 O O . VAL B 2 13 ? 33.259 -30.316 24.481 1.00 102.69 7130 VAL C O 1
ATOM 1662 N N . ALA B 2 14 ? 32.147 -28.360 24.395 1.00 106.73 7131 ALA C N 1
ATOM 1663 C CA . ALA B 2 14 ? 30.887 -28.926 24.866 1.00 109.86 7131 ALA C CA 1
ATOM 1664 C C . ALA B 2 14 ? 30.324 -29.908 23.843 1.00 108.10 7131 ALA C C 1
ATOM 1665 O O . ALA B 2 14 ? 29.562 -30.812 24.189 1.00 112.63 7131 ALA C O 1
ATOM 1672 N N . GLN B 2 15 ? 30.712 -29.727 22.584 1.00 97.88 7132 GLN C N 1
ATOM 1673 C CA . GLN B 2 15 ? 30.230 -30.563 21.490 1.00 96.73 7132 GLN C CA 1
ATOM 1674 C C . GLN B 2 15 ? 30.781 -31.986 21.544 1.00 94.30 7132 GLN C C 1
ATOM 1675 O O . GLN B 2 15 ? 30.433 -32.815 20.701 1.00 95.08 7132 GLN C O 1
ATOM 1689 N N . CYS B 2 16 ? 31.644 -32.270 22.516 1.00 90.14 7133 CYS C N 1
ATOM 1690 C CA . CYS B 2 16 ? 32.255 -33.590 22.623 1.00 89.04 7133 CYS C CA 1
ATOM 1691 C C . CYS B 2 16 ? 31.219 -34.661 22.957 1.00 94.37 7133 CYS C C 1
ATOM 1692 O O . CYS B 2 16 ? 30.378 -34.471 23.838 1.00 96.31 7133 CYS C O 1
ATOM 1699 N N . LYS B 2 17 ? 31.296 -35.788 22.252 1.00 102.25 7134 LYS C N 1
ATOM 1700 C CA . LYS B 2 17 ? 30.357 -36.892 22.432 1.00 106.89 7134 LYS C CA 1
ATOM 1701 C C . LYS B 2 17 ? 31.011 -38.101 23.101 1.00 107.86 7134 LYS C C 1
ATOM 1702 O O . LYS B 2 17 ? 30.415 -39.178 23.165 1.00 111.51 7134 LYS C O 1
ATOM 1721 N N . CYS B 2 18 ? 32.231 -37.926 23.599 1.00 104.76 7135 CYS C N 1
ATOM 1722 C CA . CYS B 2 18 ? 32.949 -39.017 24.253 1.00 106.83 7135 CYS C CA 1
ATOM 1723 C C . CYS B 2 18 ? 32.324 -39.351 25.606 1.00 111.06 7135 CYS C C 1
ATOM 1724 O O . CYS B 2 18 ? 31.645 -38.519 26.211 1.00 114.28 7135 CYS C O 1
ATOM 1731 N N . ALA B 2 19 ? 32.551 -40.575 26.072 1.00 111.03 7136 ALA C N 1
ATOM 1732 C CA . ALA B 2 19 ? 32.162 -40.957 27.425 1.00 116.09 7136 ALA C CA 1
ATOM 1733 C C . ALA B 2 19 ? 32.964 -40.113 28.403 1.00 114.29 7136 ALA C C 1
ATOM 1734 O O . ALA B 2 19 ? 32.404 -39.427 29.259 1.00 117.18 7136 ALA C O 1
ATOM 1741 N N . LYS B 2 20 ? 34.285 -40.180 28.267 1.00 104.89 7137 LYS C N 1
ATOM 1742 C CA . LYS B 2 20 ? 35.173 -39.230 28.919 1.00 102.63 7137 LYS C CA 1
ATOM 1743 C C . LYS B 2 20 ? 35.257 -37.991 28.041 1.00 98.91 7137 LYS C C 1
ATOM 1744 O O . LYS B 2 20 ? 36.100 -37.906 27.146 1.00 93.89 7137 LYS C O 1
ATOM 1763 N N . ARG B 2 21 ? 34.369 -37.037 28.293 1.00 105.14 7138 ARG C N 1
ATOM 1764 C CA . ARG B 2 21 ? 34.256 -35.862 27.441 1.00 102.63 7138 ARG C CA 1
ATOM 1765 C C . ARG B 2 21 ? 35.571 -35.096 27.375 1.00 97.41 7138 ARG C C 1
ATOM 1766 O O . ARG B 2 21 ? 36.235 -34.886 28.392 1.00 98.76 7138 ARG C O 1
ATOM 1787 N N . PHE B 2 22 ? 35.938 -34.715 26.153 1.00 88.24 7139 PHE C N 1
ATOM 1788 C CA . PHE B 2 22 ? 37.201 -34.036 25.864 1.00 83.69 7139 PHE C CA 1
ATOM 1789 C C . PHE B 2 22 ? 37.520 -32.956 26.886 1.00 86.01 7139 PHE C C 1
ATOM 1790 O O . PHE B 2 22 ? 36.721 -32.052 27.111 1.00 84.96 7139 PHE C O 1
ATOM 1807 N N . GLN B 2 23 ? 38.694 -33.056 27.500 1.00 94.64 7140 GLN C N 1
ATOM 1808 C CA . GLN B 2 23 ? 39.052 -32.161 28.590 1.00 98.37 7140 GLN C CA 1
ATOM 1809 C C . GLN B 2 23 ? 40.012 -31.080 28.127 1.00 95.11 7140 GLN C C 1
ATOM 1810 O O . GLN B 2 23 ? 40.935 -31.329 27.356 1.00 92.57 7140 GLN C O 1
ATOM 1824 N N . VAL B 2 24 ? 39.771 -29.871 28.620 1.00 93.74 7141 VAL C N 1
ATOM 1825 C CA . VAL B 2 24 ? 40.572 -28.709 28.288 1.00 90.34 7141 VAL C CA 1
ATOM 1826 C C . VAL B 2 24 ? 40.778 -27.922 29.567 1.00 93.27 7141 VAL C C 1
ATOM 1827 O O . VAL B 2 24 ? 39.827 -27.693 30.305 1.00 96.48 7141 VAL C O 1
ATOM 1840 N N . GLU B 2 25 ? 42.021 -27.541 29.844 1.00 93.44 7142 GLU C N 1
ATOM 1841 C CA . GLU B 2 25 ? 42.332 -26.734 31.020 1.00 96.52 7142 GLU C CA 1
ATOM 1842 C C . GLU B 2 25 ? 43.002 -25.432 30.610 1.00 93.91 7142 GLU C C 1
ATOM 1843 O O . GLU B 2 25 ? 43.819 -25.401 29.690 1.00 90.38 7142 GLU C O 1
ATOM 1855 N N . GLN B 2 26 ? 42.635 -24.360 31.304 1.00 94.03 7143 GLN C N 1
ATOM 1856 C CA . GLN B 2 26 ? 43.143 -23.027 31.016 1.00 93.74 7143 GLN C CA 1
ATOM 1857 C C . GLN B 2 26 ? 44.250 -22.653 31.994 1.00 97.69 7143 GLN C C 1
ATOM 1858 O O . GLN B 2 26 ? 43.994 -22.415 33.176 1.00 101.69 7143 GLN C O 1
ATOM 1872 N N . ILE B 2 27 ? 45.480 -22.596 31.493 1.00 96.53 7144 ILE C N 1
ATOM 1873 C CA . ILE B 2 27 ? 46.632 -22.279 32.328 1.00 100.30 7144 ILE C CA 1
ATOM 1874 C C . ILE B 2 27 ? 46.838 -20.769 32.395 1.00 101.55 7144 ILE C C 1
ATOM 1875 O O . ILE B 2 27 ? 47.148 -20.222 33.454 1.00 105.63 7144 ILE C O 1
ATOM 1891 N N . GLY B 2 28 ? 46.663 -20.106 31.255 1.00 99.39 7145 GLY C N 1
ATOM 1892 C CA . GLY B 2 28 ? 46.742 -18.658 31.181 1.00 99.59 7145 GLY C CA 1
ATOM 1893 C C . GLY B 2 28 ? 45.634 -18.089 30.312 1.00 97.44 7145 GLY C C 1
ATOM 1894 O O . GLY B 2 28 ? 44.770 -18.827 29.836 1.00 95.88 7145 GLY C O 1
ATOM 1898 N N . GLU B 2 29 ? 45.658 -16.774 30.104 1.00 97.55 7146 GLU C N 1
ATOM 1899 C CA . GLU B 2 29 ? 44.656 -16.107 29.276 1.00 96.67 7146 GLU C CA 1
ATOM 1900 C C . GLU B 2 29 ? 44.721 -16.606 27.837 1.00 91.34 7146 GLU C C 1
ATOM 1901 O O . GLU B 2 29 ? 43.717 -16.598 27.121 1.00 89.62 7146 GLU C O 1
ATOM 1913 N N . ASN B 2 30 ? 45.910 -17.039 27.426 1.00 89.85 7147 ASN C N 1
ATOM 1914 C CA . ASN B 2 30 ? 46.149 -17.497 26.062 1.00 88.78 7147 ASN C CA 1
ATOM 1915 C C . ASN B 2 30 ? 46.865 -18.840 26.013 1.00 87.95 7147 ASN C C 1
ATOM 1916 O O . ASN B 2 30 ? 47.498 -19.170 25.013 1.00 87.87 7147 ASN C O 1
ATOM 1927 N N . LYS B 2 31 ? 46.767 -19.610 27.092 1.00 67.13 7148 LYS C N 1
ATOM 1928 C CA . LYS B 2 31 ? 47.411 -20.916 27.151 1.00 68.52 7148 LYS C CA 1
ATOM 1929 C C . LYS B 2 31 ? 46.438 -21.980 27.634 1.00 69.96 7148 LYS C C 1
ATOM 1930 O O . LYS B 2 31 ? 45.790 -21.818 28.669 1.00 67.23 7148 LYS C O 1
ATOM 1949 N N . TYR B 2 32 ? 46.340 -23.063 26.868 1.00 74.60 7149 TYR C N 1
ATOM 1950 C CA . TYR B 2 32 ? 45.434 -24.158 27.183 1.00 78.92 7149 TYR C CA 1
ATOM 1951 C C . TYR B 2 32 ? 46.119 -25.508 27.012 1.00 84.28 7149 TYR C C 1
ATOM 1952 O O . TYR B 2 32 ? 47.053 -25.645 26.220 1.00 80.17 7149 TYR C O 1
ATOM 1970 N N . ARG B 2 33 ? 45.654 -26.495 27.774 1.00 93.45 7150 ARG C N 1
ATOM 1971 C CA . ARG B 2 33 ? 46.034 -27.889 27.562 1.00 96.53 7150 ARG C CA 1
ATOM 1972 C C . ARG B 2 33 ? 44.804 -28.684 27.114 1.00 92.16 7150 ARG C C 1
ATOM 1973 O O . ARG B 2 33 ? 43.774 -28.667 27.785 1.00 94.42 7150 ARG C O 1
ATOM 1994 N N . PHE B 2 34 ? 44.923 -29.370 25.979 1.00 82.89 7151 PHE C N 1
ATOM 1995 C CA . PHE B 2 34 ? 43.811 -30.111 25.388 1.00 81.69 7151 PHE C CA 1
ATOM 1996 C C . PHE B 2 34 ? 44.054 -31.607 25.450 1.00 84.86 7151 PHE C C 1
ATOM 1997 O O . PHE B 2 34 ? 45.124 -32.053 25.078 1.00 88.30 7151 PHE C O 1
ATOM 2014 N N . GLY B 2 35 ? 43.075 -32.386 25.901 1.00 81.64 7152 GLY C N 1
ATOM 2015 C CA . GLY B 2 35 ? 43.155 -33.832 25.761 1.00 86.00 7152 GLY C CA 1
ATOM 2016 C C . GLY B 2 35 ? 43.340 -34.590 27.061 1.00 97.49 7152 GLY C C 1
ATOM 2017 O O . GLY B 2 35 ? 43.677 -33.998 28.082 1.00 94.16 7152 GLY C O 1
ATOM 2021 N N . ASP B 2 36 ? 43.113 -35.904 27.004 1.00 129.29 7153 ASP C N 1
ATOM 2022 C CA . ASP B 2 36 ? 43.227 -36.801 28.158 1.00 138.08 7153 ASP C CA 1
ATOM 2023 C C . ASP B 2 36 ? 44.554 -36.618 28.900 1.00 141.01 7153 ASP C C 1
ATOM 2024 O O . ASP B 2 36 ? 44.614 -36.689 30.128 1.00 139.29 7153 ASP C O 1
ATOM 2033 N N . SER B 2 37 ? 45.603 -36.366 28.125 1.00 146.79 7154 SER C N 1
ATOM 2034 C CA . SER B 2 37 ? 46.966 -36.156 28.605 1.00 153.19 7154 SER C CA 1
ATOM 2035 C C . SER B 2 37 ? 47.535 -35.180 27.600 1.00 148.78 7154 SER C C 1
ATOM 2036 O O . SER B 2 37 ? 47.296 -35.391 26.420 1.00 150.65 7154 SER C O 1
ATOM 2044 N N . GLN B 2 38 ? 48.234 -34.114 27.998 1.00 132.82 7155 GLN C N 1
ATOM 2045 C CA . GLN B 2 38 ? 48.829 -33.258 26.965 1.00 123.24 7155 GLN C CA 1
ATOM 2046 C C . GLN B 2 38 ? 49.730 -32.095 27.370 1.00 115.67 7155 GLN C C 1
ATOM 2047 O O . GLN B 2 38 ? 50.097 -31.920 28.528 1.00 119.85 7155 GLN C O 1
ATOM 2061 N N . GLN B 2 39 ? 50.066 -31.312 26.347 1.00 100.63 7156 GLN C N 1
ATOM 2062 C CA . GLN B 2 39 ? 51.070 -30.269 26.400 1.00 95.01 7156 GLN C CA 1
ATOM 2063 C C . GLN B 2 39 ? 50.428 -28.885 26.378 1.00 92.75 7156 GLN C C 1
ATOM 2064 O O . GLN B 2 39 ? 49.225 -28.744 26.150 1.00 85.71 7156 GLN C O 1
ATOM 2078 N N . LEU B 2 40 ? 51.255 -27.865 26.580 1.00 107.67 7157 LEU C N 1
ATOM 2079 C CA . LEU B 2 40 ? 50.790 -26.486 26.659 1.00 105.66 7157 LEU C CA 1
ATOM 2080 C C . LEU B 2 40 ? 50.740 -25.836 25.277 1.00 98.87 7157 LEU C C 1
ATOM 2081 O O . LEU B 2 40 ? 51.734 -25.835 24.548 1.00 102.93 7157 LEU C O 1
ATOM 2097 N N . ARG B 2 41 ? 49.581 -25.280 24.928 1.00 77.90 7158 ARG C N 1
ATOM 2098 C CA . ARG B 2 41 ? 49.364 -24.687 23.608 1.00 69.36 7158 ARG C CA 1
ATOM 2099 C C . ARG B 2 41 ? 48.814 -23.266 23.689 1.00 64.67 7158 ARG C C 1
ATOM 2100 O O . ARG B 2 41 ? 47.996 -22.955 24.555 1.00 62.38 7158 ARG C O 1
ATOM 2121 N N . LEU B 2 42 ? 49.258 -22.411 22.771 1.00 66.88 7159 LEU C N 1
ATOM 2122 C CA . LEU B 2 42 ? 48.789 -21.032 22.732 1.00 63.75 7159 LEU C CA 1
ATOM 2123 C C . LEU B 2 42 ? 47.413 -20.954 22.086 1.00 62.48 7159 LEU C C 1
ATOM 2124 O O . LEU B 2 42 ? 47.092 -21.732 21.184 1.00 61.07 7159 LEU C O 1
ATOM 2140 N N . VAL B 2 43 ? 46.608 -20.008 22.559 1.00 61.77 7160 VAL C N 1
ATOM 2141 C CA . VAL B 2 43 ? 45.275 -19.780 22.018 1.00 60.66 7160 VAL C CA 1
ATOM 2142 C C . VAL B 2 43 ? 45.000 -18.286 21.961 1.00 59.43 7160 VAL C C 1
ATOM 2143 O O . VAL B 2 43 ? 44.946 -17.617 22.993 1.00 57.83 7160 VAL C O 1
ATOM 2156 N N . ARG B 2 44 ? 44.837 -17.771 20.747 1.00 57.15 7161 ARG C N 1
ATOM 2157 C CA . ARG B 2 44 ? 44.554 -16.359 20.535 1.00 57.78 7161 ARG C CA 1
ATOM 2158 C C . ARG B 2 44 ? 43.272 -16.199 19.727 1.00 59.99 7161 ARG C C 1
ATOM 2159 O O . ARG B 2 44 ? 42.621 -17.184 19.375 1.00 57.28 7161 ARG C O 1
ATOM 2180 N N . ILE B 2 45 ? 42.913 -14.951 19.445 1.00 67.93 7162 ILE C N 1
ATOM 2181 C CA . ILE B 2 45 ? 41.705 -14.650 18.690 1.00 68.30 7162 ILE C CA 1
ATOM 2182 C C . ILE B 2 45 ? 42.062 -13.761 17.503 1.00 67.68 7162 ILE C C 1
ATOM 2183 O O . ILE B 2 45 ? 42.725 -12.734 17.656 1.00 68.79 7162 ILE C O 1
ATOM 2199 N N . LEU B 2 46 ? 41.644 -14.194 16.318 1.00 65.25 7163 LEU C N 1
ATOM 2200 C CA . LEU B 2 46 ? 41.811 -13.421 15.095 1.00 64.61 7163 LEU C CA 1
ATOM 2201 C C . LEU B 2 46 ? 40.442 -13.117 14.517 1.00 67.27 7163 LEU C C 1
ATOM 2202 O O . LEU B 2 46 ? 39.694 -14.032 14.164 1.00 68.03 7163 LEU C O 1
ATOM 2218 N N . ARG B 2 47 ? 40.126 -11.830 14.410 1.00 65.67 7164 ARG C N 1
ATOM 2219 C CA . ARG B 2 47 ? 38.804 -11.398 13.979 1.00 65.55 7164 ARG C CA 1
ATOM 2220 C C . ARG B 2 47 ? 37.734 -12.056 14.855 1.00 67.67 7164 ARG C C 1
ATOM 2221 O O . ARG B 2 47 ? 37.671 -11.795 16.057 1.00 67.42 7164 ARG C O 1
ATOM 2242 N N . SER B 2 48 ? 36.919 -12.928 14.264 1.00 77.47 7165 SER C N 1
ATOM 2243 C CA . SER B 2 48 ? 35.846 -13.603 14.994 1.00 83.55 7165 SER C CA 1
ATOM 2244 C C . SER B 2 48 ? 36.275 -14.981 15.496 1.00 81.92 7165 SER C C 1
ATOM 2245 O O . SER B 2 48 ? 35.754 -15.465 16.501 1.00 82.25 7165 SER C O 1
ATOM 2253 N N . THR B 2 49 ? 37.226 -15.603 14.803 1.00 81.31 7166 THR C N 1
ATOM 2254 C CA . THR B 2 49 ? 37.575 -16.998 15.074 1.00 80.42 7166 THR C CA 1
ATOM 2255 C C . THR B 2 49 ? 38.746 -17.152 16.044 1.00 75.08 7166 THR C C 1
ATOM 2256 O O . THR B 2 49 ? 39.636 -16.302 16.111 1.00 73.58 7166 THR C O 1
ATOM 2267 N N . VAL B 2 50 ? 38.731 -18.255 16.790 1.00 70.16 7167 VAL C N 1
ATOM 2268 C CA . VAL B 2 50 ? 39.809 -18.588 17.716 1.00 66.25 7167 VAL C CA 1
ATOM 2269 C C . VAL B 2 50 ? 40.900 -19.366 16.990 1.00 64.00 7167 VAL C C 1
ATOM 2270 O O . VAL B 2 50 ? 40.613 -20.203 16.132 1.00 64.87 7167 VAL C O 1
ATOM 2283 N N . MET B 2 51 ? 42.151 -19.084 17.342 1.00 63.65 7168 MET C N 1
ATOM 2284 C CA . MET B 2 51 ? 43.297 -19.697 16.686 1.00 61.52 7168 MET C CA 1
ATOM 2285 C C . MET B 2 51 ? 44.187 -20.390 17.706 1.00 60.58 7168 MET C C 1
ATOM 2286 O O . MET B 2 51 ? 44.553 -19.797 18.721 1.00 60.12 7168 MET C O 1
ATOM 2300 N N . VAL B 2 52 ? 44.527 -21.646 17.426 1.00 60.94 7169 VAL C N 1
ATOM 2301 C CA . VAL B 2 52 ? 45.405 -22.427 18.289 1.00 59.76 7169 VAL C CA 1
ATOM 2302 C C . VAL B 2 52 ? 46.761 -22.584 17.608 1.00 58.86 7169 VAL C C 1
ATOM 2303 O O . VAL B 2 52 ? 46.835 -22.711 16.385 1.00 60.20 7169 VAL C O 1
ATOM 2316 N N . ARG B 2 53 ? 47.831 -22.575 18.395 1.00 59.21 7170 ARG C N 1
ATOM 2317 C CA . ARG B 2 53 ? 49.178 -22.606 17.836 1.00 60.01 7170 ARG C CA 1
ATOM 2318 C C . ARG B 2 53 ? 49.617 -24.022 17.471 1.00 62.49 7170 ARG C C 1
ATOM 2319 O O . ARG B 2 53 ? 49.786 -24.875 18.346 1.00 61.33 7170 ARG C O 1
ATOM 2340 N N . VAL B 2 54 ? 49.801 -24.259 16.174 1.00 65.52 7171 VAL C N 1
ATOM 2341 C CA . VAL B 2 54 ? 50.252 -25.553 15.669 1.00 68.49 7171 VAL C CA 1
ATOM 2342 C C . VAL B 2 54 ? 51.536 -25.374 14.851 1.00 71.59 7171 VAL C C 1
ATOM 2343 O O . VAL B 2 54 ? 51.974 -24.249 14.617 1.00 75.00 7171 VAL C O 1
ATOM 2356 N N . GLY B 2 55 ? 52.138 -26.485 14.434 1.00 71.49 7172 GLY C N 1
ATOM 2357 C CA . GLY B 2 55 ? 53.430 -26.469 13.763 1.00 74.61 7172 GLY C CA 1
ATOM 2358 C C . GLY B 2 55 ? 53.584 -25.468 12.631 1.00 80.98 7172 GLY C C 1
ATOM 2359 O O . GLY B 2 55 ? 54.432 -24.576 12.699 1.00 78.08 7172 GLY C O 1
ATOM 2363 N N . GLY B 2 56 ? 52.768 -25.609 11.591 1.00 95.28 7173 GLY C N 1
ATOM 2364 C CA . GLY B 2 56 ? 52.877 -24.762 10.415 1.00 99.33 7173 GLY C CA 1
ATOM 2365 C C . GLY B 2 56 ? 52.333 -23.355 10.588 1.00 92.00 7173 GLY C C 1
ATOM 2366 O O . GLY B 2 56 ? 52.307 -22.578 9.631 1.00 96.68 7173 GLY C O 1
ATOM 2370 N N . GLY B 2 57 ? 51.900 -23.023 11.800 1.00 73.09 7174 GLY C N 1
ATOM 2371 C CA . GLY B 2 57 ? 51.362 -21.704 12.083 1.00 66.46 7174 GLY C CA 1
ATOM 2372 C C . GLY B 2 57 ? 50.207 -21.763 13.061 1.00 62.84 7174 GLY C C 1
ATOM 2373 O O . GLY B 2 57 ? 50.379 -22.167 14.208 1.00 59.20 7174 GLY C O 1
ATOM 2377 N N . TRP B 2 58 ? 49.025 -21.357 12.607 1.00 63.01 7175 TRP C N 1
ATOM 2378 C CA . TRP B 2 58 ? 47.843 -21.346 13.460 1.00 60.86 7175 TRP C CA 1
ATOM 2379 C C . TRP B 2 58 ? 46.684 -22.077 12.800 1.00 62.56 7175 TRP C C 1
ATOM 2380 O O . TRP B 2 58 ? 46.542 -22.071 11.576 1.00 65.89 7175 TRP C O 1
ATOM 2401 N N . MET B 2 59 ? 45.863 -22.711 13.631 1.00 62.71 7176 MET C N 1
ATOM 2402 C CA . MET B 2 59 ? 44.750 -23.526 13.165 1.00 64.75 7176 MET C CA 1
ATOM 2403 C C . MET B 2 59 ? 43.455 -23.068 13.825 1.00 64.70 7176 MET C C 1
ATOM 2404 O O . MET B 2 59 ? 43.435 -22.757 15.018 1.00 61.05 7176 MET C O 1
ATOM 2418 N N . ALA B 2 60 ? 42.380 -23.015 13.044 1.00 69.03 7177 ALA C N 1
ATOM 2419 C CA . ALA B 2 60 ? 41.065 -22.696 13.587 1.00 70.91 7177 ALA C CA 1
ATOM 2420 C C . ALA B 2 60 ? 40.701 -23.721 14.655 1.00 69.41 7177 ALA C C 1
ATOM 2421 O O . ALA B 2 60 ? 41.013 -24.905 14.518 1.00 70.17 7177 ALA C O 1
ATOM 2428 N N . LEU B 2 61 ? 40.053 -23.261 15.719 1.00 65.71 7178 LEU C N 1
ATOM 2429 C CA . LEU B 2 61 ? 39.726 -24.123 16.850 1.00 64.88 7178 LEU C CA 1
ATOM 2430 C C . LEU B 2 61 ? 38.900 -25.336 16.424 1.00 68.18 7178 LEU C C 1
ATOM 2431 O O . LEU B 2 61 ? 39.087 -26.434 16.949 1.00 67.16 7178 LEU C O 1
ATOM 2447 N N . ASP B 2 62 ? 37.993 -25.137 15.471 1.00 74.86 7179 ASP C N 1
ATOM 2448 C CA . ASP B 2 62 ? 37.136 -26.222 15.002 1.00 78.61 7179 ASP C CA 1
ATOM 2449 C C . ASP B 2 62 ? 37.961 -27.297 14.305 1.00 78.98 7179 ASP C C 1
ATOM 2450 O O . ASP B 2 62 ? 37.733 -28.491 14.504 1.00 78.46 7179 ASP C O 1
ATOM 2459 N N . GLU B 2 63 ? 38.931 -26.871 13.505 1.00 81.38 7180 GLU C N 1
ATOM 2460 C CA . GLU B 2 63 ? 39.805 -27.802 12.807 1.00 81.51 7180 GLU C CA 1
ATOM 2461 C C . GLU B 2 63 ? 40.733 -28.502 13.796 1.00 7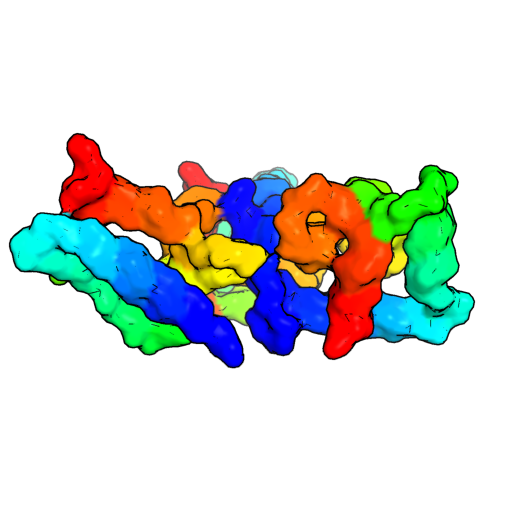5.77 7180 GLU C C 1
ATOM 2462 O O . GLU B 2 63 ? 41.033 -29.686 13.650 1.00 76.19 7180 GLU C O 1
ATOM 2474 N N . PHE B 2 64 ? 41.184 -27.759 14.803 1.00 71.60 7181 PHE C N 1
ATOM 2475 C CA . PHE B 2 64 ? 42.026 -28.318 15.857 1.00 69.08 7181 PHE C CA 1
ATOM 2476 C C . PHE B 2 64 ? 41.308 -29.448 16.592 1.00 69.22 7181 PHE C C 1
ATOM 2477 O O . PHE B 2 64 ? 41.867 -30.530 16.782 1.00 68.08 7181 PHE C O 1
ATOM 2494 N N . LEU B 2 65 ? 40.069 -29.189 17.004 1.00 67.30 7182 LEU C N 1
ATOM 2495 C CA . LEU B 2 65 ? 39.269 -30.188 17.708 1.00 67.51 7182 LEU C CA 1
ATOM 2496 C C . LEU B 2 65 ? 38.943 -31.366 16.797 1.00 70.69 7182 LEU C C 1
ATOM 2497 O O . LEU B 2 65 ? 38.988 -32.519 17.222 1.00 67.87 7182 LEU C O 1
ATOM 2513 N N . VAL B 2 66 ? 38.601 -31.064 15.547 1.00 81.68 7183 VAL C N 1
ATOM 2514 C CA . VAL B 2 66 ? 38.331 -32.095 14.548 1.00 87.12 7183 VAL C CA 1
ATOM 2515 C C . VAL B 2 66 ? 39.511 -33.061 14.432 1.00 86.67 7183 VAL C C 1
ATOM 2516 O O . VAL B 2 66 ? 39.325 -34.256 14.196 1.00 89.78 7183 VAL C O 1
ATOM 2529 N N . LYS B 2 67 ? 40.721 -32.536 14.606 1.00 83.72 7184 LYS C N 1
ATOM 2530 C CA . LYS B 2 67 ? 41.931 -33.343 14.488 1.00 83.30 7184 LYS C CA 1
ATOM 2531 C C . LYS B 2 67 ? 42.358 -34.014 15.797 1.00 80.25 7184 LYS C C 1
ATOM 2532 O O . LYS B 2 67 ? 43.064 -35.020 15.762 1.00 83.45 7184 LYS C O 1
ATOM 2551 N N . ASN B 2 68 ? 41.931 -33.474 16.939 1.00 73.62 7185 ASN C N 1
ATOM 2552 C CA . ASN B 2 68 ? 42.397 -33.965 18.238 1.00 70.33 7185 ASN C CA 1
ATOM 2553 C C . ASN B 2 68 ? 41.307 -34.566 19.129 1.00 69.69 7185 ASN C C 1
ATOM 2554 O O . ASN B 2 68 ? 41.614 -35.354 20.024 1.00 69.56 7185 ASN C O 1
ATOM 2565 N N . ASP B 2 69 ? 40.049 -34.197 18.898 1.00 69.87 7186 ASP C N 1
ATOM 2566 C CA . ASP B 2 69 ? 38.930 -34.774 19.646 1.00 70.72 7186 ASP C CA 1
ATOM 2567 C C . ASP B 2 69 ? 38.400 -35.997 18.890 1.00 74.10 7186 ASP C C 1
ATOM 2568 O O . ASP B 2 69 ? 37.966 -35.869 17.745 1.00 74.67 7186 ASP C O 1
ATOM 2577 N N . PRO B 2 70 ? 38.437 -37.190 19.515 1.00 80.64 7187 PRO C N 1
ATOM 2578 C CA . PRO B 2 70 ? 38.137 -38.391 18.721 1.00 86.69 7187 PRO C CA 1
ATOM 2579 C C . PRO B 2 70 ? 36.687 -38.501 18.249 1.00 89.69 7187 PRO C C 1
ATOM 2580 O O . PRO B 2 70 ? 36.441 -39.102 17.203 1.00 93.33 7187 PRO C O 1
ATOM 2591 N N . CYS B 2 71 ? 35.744 -37.938 18.999 1.00 84.49 7188 CYS C N 1
ATOM 2592 C CA . CYS B 2 71 ? 34.335 -38.032 18.630 1.00 87.32 7188 CYS C CA 1
ATOM 2593 C C . CYS B 2 71 ? 34.024 -37.258 17.349 1.00 88.33 7188 CYS C C 1
ATOM 2594 O O . CYS B 2 71 ? 32.899 -37.311 16.854 1.00 92.19 7188 CYS C O 1
ATOM 2601 N N . ARG B 2 72 ? 35.016 -36.545 16.818 1.00 84.39 7189 ARG C N 1
ATOM 2602 C CA . ARG B 2 72 ? 34.871 -35.849 15.543 1.00 86.14 7189 ARG C CA 1
ATOM 2603 C C . ARG B 2 72 ? 35.934 -36.297 14.548 1.00 92.84 7189 ARG C C 1
ATOM 2604 O O . ARG B 2 72 ? 35.878 -35.923 13.376 1.00 90.13 7189 ARG C O 1
ATOM 2625 N N . ALA B 2 73 ? 36.906 -37.083 15.008 1.00 127.34 7190 ALA C N 1
ATOM 2626 C CA . ALA B 2 73 ? 38.026 -37.482 14.160 1.00 132.51 7190 ALA C CA 1
ATOM 2627 C C . ALA B 2 73 ? 37.652 -38.634 13.223 1.00 137.29 7190 ALA C C 1
ATOM 2628 O O . ALA B 2 73 ? 38.344 -39.650 13.170 1.00 141.25 7190 ALA C O 1
ATOM 2635 N N . ARG B 2 74 ? 36.556 -38.437 12.489 1.00 128.46 7191 ARG C N 1
ATOM 2636 C CA . ARG B 2 74 ? 36.014 -39.383 11.503 1.00 134.90 7191 ARG C CA 1
ATOM 2637 C C . ARG B 2 74 ? 36.389 -40.848 11.757 1.00 137.79 7191 ARG C C 1
ATOM 2638 O O . ARG B 2 74 ? 37.387 -41.355 11.240 1.00 140.86 7191 ARG C O 1
ATOM 2659 N N . GLY C 1 1 ? 46.509 -4.572 21.224 1.00 103.84 7018 GLY B N 1
ATOM 2660 C CA . GLY C 1 1 ? 46.850 -3.167 21.349 1.00 107.47 7018 GLY B CA 1
ATOM 2661 C C . GLY C 1 1 ? 48.124 -2.955 22.142 1.00 112.64 7018 GLY B C 1
ATOM 2662 O O . GLY C 1 1 ? 49.218 -3.010 21.580 1.00 116.44 7018 GLY B O 1
ATOM 2665 N N . PRO C 1 2 ? 47.997 -2.711 23.455 1.00 102.75 7019 PRO B N 1
ATOM 2666 C CA . PRO C 1 2 ? 49.198 -2.521 24.275 1.00 106.51 7019 PRO B CA 1
ATOM 2667 C C . PRO C 1 2 ? 50.037 -3.793 24.403 1.00 110.23 7019 PRO B C 1
ATOM 2668 O O . PRO C 1 2 ? 51.148 -3.735 24.932 1.00 112.74 7019 PRO B O 1
ATOM 2679 N N . GLY C 1 3 ? 49.506 -4.916 23.925 1.00 110.02 7020 GLY B N 1
ATOM 2680 C CA . GLY C 1 3 ? 50.203 -6.189 23.985 1.00 110.40 7020 GLY B CA 1
ATOM 2681 C C . GLY C 1 3 ? 50.179 -6.957 22.674 1.00 99.15 7020 GLY B C 1
ATOM 2682 O O . GLY C 1 3 ? 50.292 -8.184 22.667 1.00 95.58 7020 GLY B O 1
ATOM 2686 N N . GLY C 1 4 ? 50.025 -6.237 21.566 1.00 87.63 7021 GLY B N 1
ATOM 2687 C CA . GLY C 1 4 ? 50.117 -6.831 20.243 1.00 77.07 7021 GLY B CA 1
ATOM 2688 C C . GLY C 1 4 ? 48.784 -7.173 19.604 1.00 67.90 7021 GLY B C 1
ATOM 2689 O O . GLY C 1 4 ? 47.863 -7.646 20.271 1.00 65.23 7021 GLY B O 1
ATOM 2693 N N . HIS C 1 5 ? 48.690 -6.923 18.299 1.00 75.51 7022 HIS B N 1
ATOM 2694 C CA . HIS C 1 5 ? 47.530 -7.309 17.500 1.00 71.87 7022 HIS B CA 1
ATOM 2695 C C . HIS C 1 5 ? 47.817 -8.589 16.726 1.00 68.35 7022 HIS B C 1
ATOM 2696 O O . HIS C 1 5 ? 48.848 -8.697 16.060 1.00 68.77 7022 HIS B O 1
ATOM 2710 N N . MET C 1 6 ? 46.905 -9.553 16.805 1.00 66.93 7023 MET B N 1
ATOM 2711 C CA . MET C 1 6 ? 47.037 -10.775 16.023 1.00 64.95 7023 MET B CA 1
ATOM 2712 C C . MET C 1 6 ? 46.864 -10.436 14.548 1.00 64.06 7023 MET B C 1
ATOM 2713 O O . MET C 1 6 ? 45.863 -9.832 14.156 1.00 64.61 7023 MET B O 1
ATOM 2727 N N . ALA C 1 7 ? 47.843 -10.820 13.735 1.00 60.54 7024 ALA B N 1
ATOM 2728 C CA . ALA C 1 7 ? 47.869 -10.406 12.338 1.00 61.09 7024 ALA B CA 1
ATOM 2729 C C . ALA C 1 7 ? 48.724 -11.331 11.485 1.00 61.34 7024 ALA B C 1
ATOM 2730 O O . ALA C 1 7 ? 49.638 -11.982 11.988 1.00 60.78 7024 ALA B O 1
ATOM 2737 N N . ASN C 1 8 ? 48.425 -11.374 10.189 1.00 69.02 7025 ASN B N 1
ATOM 2738 C CA . ASN C 1 8 ? 49.238 -12.123 9.241 1.00 70.66 7025 ASN B CA 1
ATOM 2739 C C . ASN C 1 8 ? 50.643 -11.548 9.150 1.00 71.22 7025 ASN B C 1
ATOM 2740 O O . ASN C 1 8 ? 50.820 -10.338 9.003 1.00 74.10 7025 ASN B O 1
ATOM 2751 N N . PHE C 1 9 ? 51.637 -12.423 9.246 1.00 68.53 7026 PHE B N 1
ATOM 2752 C CA . PHE C 1 9 ? 53.028 -12.037 9.049 1.00 67.53 7026 PHE B CA 1
ATOM 2753 C C . PHE C 1 9 ? 53.699 -13.031 8.114 1.00 69.00 7026 PHE B C 1
ATOM 2754 O O . PHE C 1 9 ? 53.664 -14.237 8.354 1.00 69.50 7026 PHE B O 1
ATOM 2771 N N . ASP C 1 10 ? 54.296 -12.522 7.040 1.00 72.07 7027 ASP B N 1
ATOM 2772 C CA . ASP C 1 10 ? 54.992 -13.372 6.082 1.00 73.22 7027 ASP B CA 1
ATOM 2773 C C . ASP C 1 10 ? 56.323 -13.836 6.667 1.00 75.57 7027 ASP B C 1
ATOM 2774 O O . ASP C 1 10 ? 57.392 -13.347 6.299 1.00 75.28 7027 ASP B O 1
ATOM 2783 N N . PHE C 1 11 ? 56.237 -14.788 7.587 1.00 61.64 7028 PHE B N 1
ATOM 2784 C CA . PHE C 1 11 ? 57.405 -15.310 8.285 1.00 62.09 7028 PHE B CA 1
ATOM 2785 C C . PHE C 1 11 ? 58.339 -16.076 7.350 1.00 65.91 7028 PHE B C 1
ATOM 2786 O O . PHE C 1 11 ? 59.563 -15.978 7.467 1.00 67.19 7028 PHE B O 1
ATOM 2803 N N . ASP C 1 12 ? 57.752 -16.845 6.436 1.00 69.18 7029 ASP B N 1
ATOM 2804 C CA . ASP C 1 12 ? 58.518 -17.599 5.445 1.00 76.66 7029 ASP B CA 1
ATOM 2805 C C . ASP C 1 12 ? 59.467 -16.686 4.675 1.00 82.68 7029 ASP B C 1
ATOM 2806 O O . ASP C 1 12 ? 60.634 -17.017 4.467 1.00 89.23 7029 ASP B O 1
ATOM 2815 N N . VAL C 1 13 ? 58.947 -15.542 4.241 1.00 76.17 7030 VAL B N 1
ATOM 2816 C CA . VAL C 1 13 ? 59.748 -14.536 3.546 1.00 84.70 7030 VAL B CA 1
ATOM 2817 C C . VAL C 1 13 ? 60.951 -14.112 4.384 1.00 83.61 7030 VAL B C 1
ATOM 2818 O O . VAL C 1 13 ? 62.082 -14.085 3.897 1.00 90.70 7030 VAL B O 1
ATOM 2831 N N . TRP C 1 14 ? 60.696 -13.770 5.642 1.00 79.60 7031 TRP B N 1
ATOM 2832 C CA . TRP C 1 14 ? 61.753 -13.310 6.535 1.00 76.88 7031 TRP B CA 1
ATOM 2833 C C . TRP C 1 14 ? 62.824 -14.374 6.754 1.00 78.14 7031 TRP B C 1
ATOM 2834 O O . TRP C 1 14 ? 64.014 -14.096 6.615 1.00 85.12 7031 TRP B O 1
ATOM 2855 N N . ARG C 1 15 ? 62.404 -15.586 7.108 1.00 72.80 7032 ARG B N 1
ATOM 2856 C CA . ARG C 1 15 ? 63.357 -16.646 7.431 1.00 72.94 7032 ARG B CA 1
ATOM 2857 C C . ARG C 1 15 ? 64.200 -17.008 6.209 1.00 82.61 7032 ARG B C 1
ATOM 2858 O O . ARG C 1 15 ? 65.398 -17.253 6.335 1.00 85.67 7032 ARG B O 1
ATOM 2879 N N . LYS C 1 16 ? 63.583 -17.019 5.030 1.00 84.17 7033 LYS B N 1
ATOM 2880 C CA . LYS C 1 16 ? 64.312 -17.283 3.793 1.00 94.78 7033 LYS B CA 1
ATOM 2881 C C . LYS C 1 16 ? 65.394 -16.224 3.597 1.00 102.69 7033 LYS B C 1
ATOM 2882 O O . LYS C 1 16 ? 66.543 -16.542 3.289 1.00 108.58 7033 LYS B O 1
ATOM 2901 N N . LYS C 1 17 ? 65.004 -14.966 3.769 1.00 100.80 7034 LYS B N 1
ATOM 2902 C CA . LYS C 1 17 ? 65.925 -13.834 3.701 1.00 105.68 7034 LYS B CA 1
ATOM 2903 C C . LYS C 1 17 ? 67.129 -14.055 4.614 1.00 102.52 7034 LYS B C 1
ATOM 2904 O O . LYS C 1 17 ? 68.283 -13.941 4.192 1.00 106.12 7034 LYS B O 1
ATOM 2923 N N . TYR C 1 18 ? 66.837 -14.373 5.871 1.00 103.91 7035 TYR B N 1
ATOM 2924 C CA . TYR C 1 18 ? 67.860 -14.609 6.885 1.00 99.90 7035 TYR B CA 1
ATOM 2925 C C . TYR C 1 18 ? 68.753 -15.799 6.533 1.00 102.06 7035 TYR B C 1
ATOM 2926 O O . TYR C 1 18 ? 69.964 -15.758 6.751 1.00 103.55 7035 TYR B O 1
ATOM 2944 N N . MET C 1 19 ? 68.156 -16.857 5.990 1.00 95.84 7036 MET B N 1
ATOM 2945 C CA . MET C 1 19 ? 68.912 -18.050 5.622 1.00 96.01 7036 MET B CA 1
ATOM 2946 C C . MET C 1 19 ? 69.875 -17.769 4.473 1.00 104.89 7036 MET B C 1
ATOM 2947 O O . MET C 1 19 ? 71.027 -18.195 4.513 1.00 105.31 7036 MET B O 1
ATOM 2961 N N . ARG C 1 20 ? 69.403 -17.053 3.456 1.00 110.97 7037 ARG B N 1
ATOM 2962 C CA . ARG C 1 20 ? 70.255 -16.672 2.333 1.00 118.86 7037 ARG B CA 1
ATOM 2963 C C . ARG C 1 20 ? 71.440 -15.869 2.854 1.00 118.67 7037 ARG B C 1
ATOM 2964 O O . ARG C 1 20 ? 72.594 -16.170 2.550 1.00 122.58 7037 ARG B O 1
ATOM 2985 N N . TRP C 1 21 ? 71.129 -14.852 3.653 1.00 111.34 7038 TRP B N 1
ATOM 2986 C CA . TRP C 1 21 ? 72.133 -13.995 4.274 1.00 109.03 7038 TRP B CA 1
ATOM 2987 C C . TRP C 1 21 ? 73.211 -14.811 4.987 1.00 108.77 7038 TRP B C 1
ATOM 2988 O O . TRP C 1 21 ? 74.371 -14.798 4.582 1.00 110.46 7038 TRP B O 1
ATOM 3009 N N . MET C 1 22 ? 72.818 -15.525 6.038 1.00 112.83 7039 MET B N 1
ATOM 3010 C CA . MET C 1 22 ? 73.752 -16.329 6.826 1.00 111.84 7039 MET B CA 1
ATOM 3011 C C . MET C 1 22 ? 74.529 -17.336 5.978 1.00 117.26 7039 MET B C 1
ATOM 3012 O O . MET C 1 22 ? 75.746 -17.461 6.112 1.00 119.25 7039 MET B O 1
ATOM 3026 N N . ASN C 1 23 ? 73.821 -18.055 5.112 1.00 116.92 7040 ASN B N 1
ATOM 3027 C CA . ASN C 1 23 ? 74.428 -19.150 4.359 1.00 119.69 7040 ASN B CA 1
ATOM 3028 C C . ASN C 1 23 ? 75.526 -18.693 3.394 1.00 133.89 7040 ASN B C 1
ATOM 3029 O O . ASN C 1 23 ? 76.603 -19.290 3.365 1.00 130.47 7040 ASN B O 1
ATOM 3040 N N . HIS C 1 24 ? 75.270 -17.644 2.611 1.00 164.63 7041 HIS B N 1
ATOM 3041 C CA . HIS C 1 24 ? 76.291 -17.137 1.690 1.00 170.88 7041 HIS B CA 1
ATOM 3042 C C . HIS C 1 24 ? 77.152 -16.048 2.342 1.00 165.05 7041 HIS B C 1
ATOM 3043 O O . HIS C 1 24 ? 77.865 -15.323 1.647 1.00 173.47 7041 HIS B O 1
ATOM 305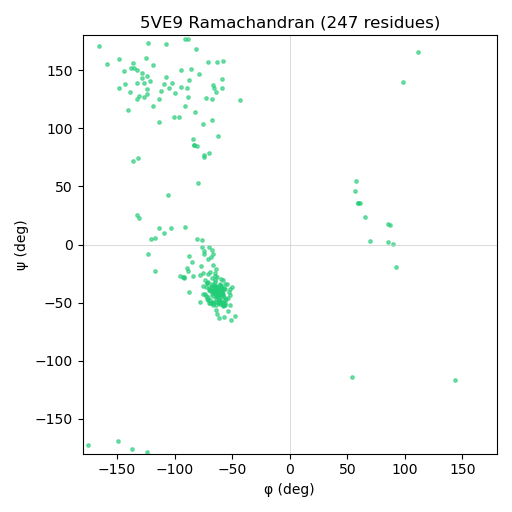7 N N . LYS C 1 25 ? 77.086 -15.944 3.670 1.00 140.45 7042 LYS B N 1
ATOM 3058 C CA . LYS C 1 25 ? 77.980 -15.068 4.433 1.00 135.87 7042 LYS B CA 1
ATOM 3059 C C . LYS C 1 25 ? 78.908 -15.899 5.322 1.00 135.58 7042 LYS B C 1
ATOM 3060 O O . LYS C 1 25 ? 79.551 -15.370 6.228 1.00 133.23 7042 LYS B O 1
ATOM 3079 N N . LYS C 1 26 ? 78.974 -17.202 5.063 1.00 120.46 7043 LYS B N 1
ATOM 3080 C CA . LYS C 1 26 ? 79.879 -18.088 5.791 1.00 121.89 7043 LYS B CA 1
ATOM 3081 C C . LYS C 1 26 ? 79.602 -18.088 7.290 1.00 116.81 7043 LYS B C 1
ATOM 3082 O O . LYS C 1 26 ? 80.528 -18.178 8.098 1.00 118.60 7043 LYS B O 1
ATOM 3101 N N . SER C 1 27 ? 78.328 -17.982 7.657 1.00 106.80 7044 SER B N 1
ATOM 3102 C CA . SER C 1 27 ? 77.928 -17.968 9.060 1.00 101.96 7044 SER B CA 1
ATOM 3103 C C . SER C 1 27 ? 76.922 -19.073 9.354 1.00 101.16 7044 SER B C 1
ATOM 3104 O O . SER C 1 27 ? 75.960 -19.261 8.609 1.00 98.93 7044 SER B O 1
ATOM 3112 N N . ARG C 1 28 ? 77.153 -19.800 10.443 1.00 102.17 7045 ARG B N 1
ATOM 3113 C CA . ARG C 1 28 ? 76.246 -20.859 10.865 1.00 101.84 7045 ARG B CA 1
ATOM 3114 C C . ARG C 1 28 ? 75.252 -20.335 11.893 1.00 96.93 7045 ARG B C 1
ATOM 3115 O O . ARG C 1 28 ? 75.625 -19.617 12.824 1.00 98.14 7045 ARG B O 1
ATOM 3136 N N . VAL C 1 29 ? 73.987 -20.701 11.719 1.00 85.82 7046 VAL B N 1
ATOM 3137 C CA . VAL C 1 29 ? 72.932 -20.271 12.629 1.00 81.27 7046 VAL B CA 1
ATOM 3138 C C . VAL C 1 29 ? 73.154 -20.844 14.025 1.00 81.70 7046 VAL B C 1
ATOM 3139 O O . VAL C 1 29 ? 72.801 -20.221 15.029 1.00 80.05 7046 VAL B O 1
ATOM 3152 N N . MET C 1 30 ? 73.725 -22.042 14.078 1.00 85.10 7047 MET B N 1
ATOM 3153 C CA . MET C 1 30 ? 74.071 -22.668 15.346 1.00 85.37 7047 MET B CA 1
ATOM 3154 C C . MET C 1 30 ? 75.017 -21.769 16.139 1.00 85.88 7047 MET B C 1
ATOM 3155 O O . MET C 1 30 ? 74.746 -21.435 17.292 1.00 84.79 7047 MET B O 1
ATOM 3169 N N . ASP C 1 31 ? 76.113 -21.361 15.502 1.00 85.29 7048 ASP B N 1
ATOM 3170 C CA . ASP C 1 31 ? 77.134 -20.549 16.160 1.00 86.63 7048 ASP B CA 1
ATOM 3171 C C . ASP C 1 31 ? 76.554 -19.231 16.661 1.00 83.79 7048 ASP B C 1
ATOM 3172 O O . ASP C 1 31 ? 76.934 -18.740 17.726 1.00 84.96 7048 ASP B O 1
ATOM 3181 N N . PHE C 1 32 ? 75.640 -18.658 15.883 1.00 86.21 7049 PHE B N 1
ATOM 3182 C CA . PHE C 1 32 ? 74.925 -17.454 16.296 1.00 85.24 7049 PHE B CA 1
ATOM 3183 C C . PHE C 1 32 ? 74.180 -17.695 17.606 1.00 83.90 7049 PHE B C 1
ATOM 3184 O O . PHE C 1 32 ? 74.321 -16.930 18.560 1.00 85.56 7049 PHE B O 1
ATOM 3201 N N . PHE C 1 33 ? 73.388 -18.762 17.642 1.00 77.89 7050 PHE B N 1
ATOM 3202 C CA . PHE C 1 33 ? 72.579 -19.077 18.815 1.00 74.57 7050 PHE B CA 1
ATOM 3203 C C . PHE C 1 33 ? 73.444 -19.340 20.049 1.00 77.54 7050 PHE B C 1
ATOM 3204 O O . PHE C 1 33 ? 73.128 -18.875 21.144 1.00 76.98 7050 PHE B O 1
ATOM 3221 N N . ARG C 1 34 ? 74.530 -20.088 19.872 1.00 83.96 7051 ARG B N 1
ATOM 3222 C CA . ARG C 1 34 ? 75.426 -20.397 20.983 1.00 88.47 7051 ARG B CA 1
ATOM 3223 C C . ARG C 1 34 ? 76.120 -19.138 21.494 1.00 91.12 7051 ARG B C 1
ATOM 3224 O O . ARG C 1 34 ? 76.344 -18.988 22.696 1.00 92.68 7051 ARG B O 1
ATOM 3245 N N . ARG C 1 35 ? 76.460 -18.239 20.576 1.00 94.38 7052 ARG B N 1
ATOM 3246 C CA . ARG C 1 35 ? 77.069 -16.963 20.939 1.00 96.52 7052 ARG B CA 1
ATOM 3247 C C . ARG C 1 35 ? 76.129 -16.167 21.842 1.00 94.69 7052 ARG B C 1
ATOM 3248 O O . ARG C 1 35 ? 76.552 -15.609 22.854 1.00 97.28 7052 ARG B O 1
ATOM 3269 N N . ILE C 1 36 ? 74.851 -16.124 21.472 1.00 85.78 7053 ILE B N 1
ATOM 3270 C CA . ILE C 1 36 ? 73.846 -15.402 22.250 1.00 84.17 7053 ILE B CA 1
ATOM 3271 C C . ILE C 1 36 ? 73.544 -16.125 23.561 1.00 87.63 7053 ILE B C 1
ATOM 3272 O O . ILE C 1 36 ? 73.227 -15.492 24.568 1.00 86.39 7053 ILE B O 1
ATOM 3288 N N . ASP C 1 37 ? 73.636 -17.451 23.542 1.00 100.02 7054 ASP B N 1
ATOM 3289 C CA . ASP C 1 37 ? 73.371 -18.249 24.734 1.00 101.53 7054 ASP B CA 1
ATOM 3290 C C . ASP C 1 37 ? 74.605 -18.315 25.634 1.00 105.43 7054 ASP B C 1
ATOM 3291 O O . ASP C 1 37 ? 75.402 -19.252 25.552 1.00 102.90 7054 ASP B O 1
ATOM 3300 N N . LYS C 1 38 ? 74.751 -17.315 26.497 1.00 106.68 7055 LYS B N 1
ATOM 3301 C CA . LYS C 1 38 ? 75.920 -17.206 27.364 1.00 110.09 7055 LYS B CA 1
ATOM 3302 C C . LYS C 1 38 ? 75.934 -18.290 28.441 1.00 110.26 7055 LYS B C 1
ATOM 330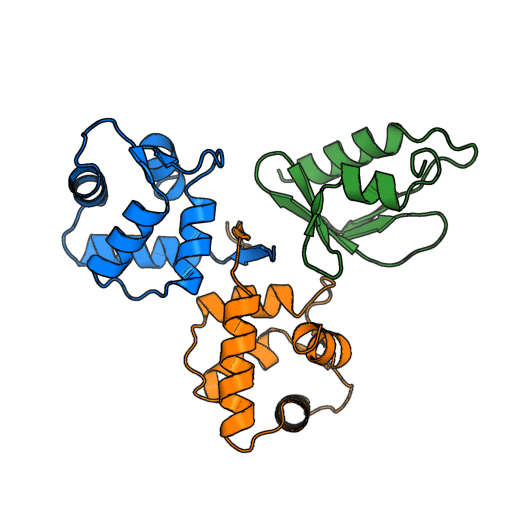3 O O . LYS C 1 38 ? 76.954 -18.943 28.664 1.00 109.28 7055 LYS B O 1
ATOM 3322 N N . ASP C 1 39 ? 74.796 -18.473 29.104 1.00 112.91 7056 ASP B N 1
ATOM 3323 C CA . ASP C 1 39 ? 74.688 -19.433 30.204 1.00 113.97 7056 ASP B CA 1
ATOM 3324 C C . ASP C 1 39 ? 74.728 -20.885 29.728 1.00 106.54 7056 ASP B C 1
ATOM 3325 O O . ASP C 1 39 ? 74.890 -21.795 30.541 1.00 106.11 7056 ASP B O 1
ATOM 3334 N N . GLN C 1 40 ? 74.586 -21.098 28.421 1.00 103.66 7057 GLN B N 1
ATOM 3335 C CA . GLN C 1 40 ? 74.670 -22.437 27.833 1.00 96.82 7057 GLN B CA 1
ATOM 3336 C C . GLN C 1 40 ? 73.648 -23.412 28.429 1.00 91.90 7057 GLN B C 1
ATOM 3337 O O . GLN C 1 40 ? 74.008 -24.485 28.916 1.00 88.64 7057 GLN B O 1
ATOM 3351 N N . ASP C 1 41 ? 72.375 -23.030 28.384 1.00 89.75 7058 ASP B N 1
ATOM 3352 C CA . ASP C 1 41 ? 71.282 -23.888 28.837 1.00 86.44 7058 ASP B CA 1
ATOM 3353 C C . ASP C 1 41 ? 70.338 -24.228 27.685 1.00 78.13 7058 ASP B C 1
ATOM 3354 O O . ASP C 1 41 ? 69.287 -24.841 27.890 1.00 74.54 7058 ASP B O 1
ATOM 3363 N N . GLY C 1 42 ? 70.707 -23.806 26.478 1.00 78.64 7059 GLY B N 1
ATOM 3364 C CA . GLY C 1 42 ? 69.986 -24.189 25.279 1.00 73.92 7059 GLY B CA 1
ATOM 3365 C C . GLY C 1 42 ? 68.853 -23.265 24.878 1.00 72.15 7059 GLY B C 1
ATOM 3366 O O . GLY C 1 42 ? 68.183 -23.519 23.875 1.00 70.13 7059 GLY B O 1
ATOM 3370 N N . LYS C 1 43 ? 68.629 -22.202 25.646 1.00 72.12 7060 LYS B N 1
ATOM 3371 C CA . LYS C 1 43 ? 67.574 -21.246 25.324 1.00 70.00 7060 LYS B CA 1
ATOM 3372 C C . LYS C 1 43 ? 68.037 -19.814 25.537 1.00 79.24 7060 LYS B C 1
ATOM 3373 O O . LYS C 1 43 ? 68.910 -19.547 26.360 1.00 90.05 7060 LYS B O 1
ATOM 3392 N N . ILE C 1 44 ? 67.443 -18.902 24.775 1.00 78.27 7061 ILE B N 1
ATOM 3393 C CA . ILE C 1 44 ? 67.718 -17.479 24.902 1.00 81.70 7061 ILE B CA 1
ATOM 3394 C C . ILE C 1 44 ? 66.382 -16.747 24.926 1.00 73.31 7061 ILE B C 1
ATOM 3395 O O . ILE C 1 44 ? 65.458 -17.112 24.198 1.00 66.86 7061 ILE B O 1
ATOM 3411 N N . THR C 1 45 ? 66.269 -15.741 25.788 1.00 71.86 7062 THR B N 1
ATOM 3412 C CA . THR C 1 45 ? 65.049 -14.947 25.875 1.00 68.38 7062 THR B CA 1
ATOM 3413 C C . THR C 1 45 ? 64.734 -14.311 24.527 1.00 65.56 7062 THR B C 1
ATOM 3414 O O . THR C 1 45 ? 65.619 -14.152 23.684 1.00 65.62 7062 THR B O 1
ATOM 3425 N N . ARG C 1 46 ? 63.467 -13.961 24.331 1.00 68.39 7063 ARG B N 1
ATOM 3426 C CA . ARG C 1 46 ? 63.043 -13.234 23.140 1.00 67.73 7063 ARG B CA 1
ATOM 3427 C C . ARG C 1 46 ? 63.891 -11.985 22.925 1.00 68.99 7063 ARG B C 1
ATOM 3428 O O . ARG C 1 46 ? 64.302 -11.687 21.805 1.00 68.47 7063 ARG B O 1
ATOM 3449 N N . GLN C 1 47 ? 64.148 -11.259 24.007 1.00 69.66 7064 GLN B N 1
ATOM 3450 C CA . GLN C 1 47 ? 64.862 -9.990 23.920 1.00 73.41 7064 GLN B CA 1
ATOM 3451 C C . GLN C 1 47 ? 66.330 -10.188 23.532 1.00 75.71 7064 GLN B C 1
ATOM 3452 O O . GLN C 1 47 ? 66.886 -9.402 22.763 1.00 76.09 7064 GLN B O 1
ATOM 3466 N N . GLU C 1 48 ? 66.955 -11.235 24.065 1.00 77.30 7065 GLU B N 1
ATOM 3467 C CA . GLU C 1 48 ? 68.339 -11.553 23.723 1.00 80.74 7065 GLU B CA 1
ATOM 3468 C C . GLU C 1 48 ? 68.445 -11.961 22.258 1.00 76.68 7065 GLU B C 1
ATOM 3469 O O . GLU C 1 48 ? 69.439 -11.667 21.589 1.00 78.55 7065 GLU B O 1
ATOM 3481 N N . PHE C 1 49 ? 67.413 -12.641 21.769 1.00 72.37 7066 PHE B N 1
ATOM 3482 C CA . PHE C 1 49 ? 67.344 -13.042 20.368 1.00 67.49 7066 PHE B CA 1
ATOM 3483 C C . PHE C 1 49 ? 67.203 -11.815 19.472 1.00 67.40 7066 PHE B C 1
ATOM 3484 O O . PHE C 1 49 ? 67.946 -11.657 18.507 1.00 67.65 7066 PHE B O 1
ATOM 3501 N N . ILE C 1 50 ? 66.249 -10.947 19.804 1.00 66.02 7067 ILE B N 1
ATOM 3502 C CA . ILE C 1 50 ? 66.024 -9.718 19.045 1.00 66.31 7067 ILE B CA 1
ATOM 3503 C C . ILE C 1 50 ? 67.288 -8.858 18.989 1.00 71.20 7067 ILE B C 1
ATOM 3504 O O . ILE C 1 50 ? 67.717 -8.439 17.912 1.00 71.74 7067 ILE B O 1
ATOM 3520 N N . ASP C 1 51 ? 67.874 -8.597 20.156 1.00 75.32 7068 ASP B N 1
ATOM 3521 C CA . ASP C 1 51 ? 69.106 -7.815 20.248 1.00 79.98 7068 ASP B CA 1
ATOM 3522 C C . ASP C 1 51 ? 70.228 -8.443 19.427 1.00 81.90 7068 ASP B C 1
ATOM 3523 O O . ASP C 1 51 ? 70.977 -7.742 18.746 1.00 86.20 7068 ASP B O 1
ATOM 3532 N N . GLY C 1 52 ? 70.340 -9.765 19.507 1.00 80.25 7069 GLY B N 1
ATOM 3533 C CA . GLY C 1 52 ? 71.334 -10.498 18.745 1.00 79.96 7069 GLY B CA 1
ATOM 3534 C C . GLY C 1 52 ? 71.194 -10.266 17.250 1.00 77.92 7069 GLY B C 1
ATOM 3535 O O . GLY C 1 52 ? 72.185 -10.062 16.551 1.00 79.85 7069 GLY B O 1
ATOM 3539 N N . ILE C 1 53 ? 69.958 -10.298 16.759 1.00 79.72 7070 ILE B N 1
ATOM 3540 C CA . ILE C 1 53 ? 69.688 -10.097 15.335 1.00 76.70 7070 ILE B CA 1
ATOM 3541 C C . ILE C 1 53 ? 69.949 -8.654 14.894 1.00 78.66 7070 ILE B C 1
ATOM 3542 O O . ILE C 1 53 ? 70.634 -8.417 13.898 1.00 79.70 7070 ILE B O 1
ATOM 3558 N N . LEU C 1 54 ? 69.387 -7.694 15.623 1.00 74.82 7071 LEU B N 1
ATOM 3559 C CA . LEU C 1 54 ? 69.564 -6.283 15.286 1.00 77.02 7071 LEU B CA 1
ATOM 3560 C C . LEU C 1 54 ? 71.037 -5.879 15.295 1.00 82.69 7071 LEU B C 1
ATOM 3561 O O . LEU C 1 54 ? 71.472 -5.077 14.468 1.00 83.91 7071 LEU B O 1
ATOM 3577 N N . ALA C 1 55 ? 71.799 -6.437 16.231 1.00 89.53 7072 ALA B N 1
ATOM 3578 C CA . ALA C 1 55 ? 73.227 -6.153 16.324 1.00 95.72 7072 ALA B CA 1
ATOM 3579 C C . ALA C 1 55 ? 73.997 -6.795 15.173 1.00 97.98 7072 ALA B C 1
ATOM 3580 O O . ALA C 1 55 ? 75.067 -6.318 14.795 1.00 100.91 7072 ALA B O 1
ATOM 3587 N N . SER C 1 56 ? 73.450 -7.872 14.616 1.00 101.54 7073 SER B N 1
ATOM 3588 C CA . SER C 1 56 ? 74.137 -8.631 13.573 1.00 99.19 7073 SER B CA 1
ATOM 3589 C C . SER C 1 56 ? 74.102 -7.936 12.213 1.00 94.78 7073 SER B C 1
ATOM 3590 O O . SER C 1 56 ? 74.671 -8.443 11.251 1.00 92.92 7073 SER B O 1
ATOM 3598 N N . LYS C 1 57 ? 73.430 -6.790 12.138 1.00 106.72 7074 LYS B N 1
ATOM 3599 C CA . LYS C 1 57 ? 73.346 -5.997 10.909 1.00 107.25 7074 LYS B CA 1
ATOM 3600 C C . LYS C 1 57 ? 72.595 -6.714 9.786 1.00 102.03 7074 LYS B C 1
ATOM 3601 O O . LYS C 1 57 ? 72.784 -6.404 8.609 1.00 104.30 7074 LYS B O 1
ATOM 3620 N N . PHE C 1 58 ? 71.739 -7.663 10.149 1.00 94.20 7075 PHE B N 1
ATOM 3621 C CA . PHE C 1 58 ? 70.826 -8.273 9.189 1.00 90.21 7075 PHE B CA 1
ATOM 3622 C C . PHE C 1 58 ? 69.738 -7.252 8.850 1.00 88.91 7075 PHE B C 1
ATOM 3623 O O . PHE C 1 58 ? 69.104 -6.715 9.756 1.00 89.22 7075 PHE B O 1
ATOM 3640 N N . PRO C 1 59 ? 69.531 -6.959 7.553 1.00 87.03 7076 PRO B N 1
ATOM 3641 C CA . PRO C 1 59 ? 68.533 -5.934 7.220 1.00 85.36 7076 PRO B CA 1
ATOM 3642 C C . PRO C 1 59 ? 67.121 -6.316 7.659 1.00 81.22 7076 PRO B C 1
ATOM 3643 O O . PRO C 1 59 ? 66.400 -7.004 6.934 1.00 78.16 7076 PRO B O 1
ATOM 3654 N N . THR C 1 60 ? 66.746 -5.868 8.853 1.00 84.29 7077 THR B N 1
ATOM 3655 C CA . THR C 1 60 ? 65.403 -6.079 9.377 1.00 82.61 7077 THR B CA 1
ATOM 3656 C C . THR C 1 60 ? 65.039 -4.906 10.287 1.00 86.01 7077 THR B C 1
ATOM 3657 O O . THR C 1 60 ? 65.743 -3.895 10.310 1.00 91.17 7077 THR B O 1
ATOM 3668 N N . THR C 1 61 ? 63.943 -5.039 11.028 1.00 85.21 7078 THR B N 1
ATOM 3669 C CA . THR C 1 61 ? 63.446 -3.953 11.870 1.00 88.93 7078 THR B CA 1
ATOM 3670 C C . THR C 1 61 ? 63.025 -4.467 13.241 1.00 85.80 7078 THR B C 1
ATOM 3671 O O . THR C 1 61 ? 62.705 -5.645 13.400 1.00 80.89 7078 THR B O 1
ATOM 3682 N N . LYS C 1 62 ? 63.019 -3.577 14.229 1.00 88.32 7079 LYS B N 1
ATOM 3683 C CA . LYS C 1 62 ? 62.588 -3.945 15.571 1.00 88.54 7079 LYS B CA 1
ATOM 3684 C C . LYS C 1 62 ? 61.135 -4.408 15.557 1.00 83.21 7079 LYS B C 1
ATOM 3685 O O . LYS C 1 62 ? 60.774 -5.385 16.217 1.00 81.72 7079 LYS B O 1
ATOM 3704 N N . LEU C 1 63 ? 60.307 -3.699 14.797 1.00 78.64 7080 LEU B N 1
ATOM 3705 C CA . LEU C 1 63 ? 58.896 -4.035 14.680 1.00 74.56 7080 LEU B CA 1
ATOM 3706 C C . LEU C 1 63 ? 58.732 -5.408 14.036 1.00 71.22 7080 LEU B C 1
ATOM 3707 O O . LEU C 1 63 ? 57.865 -6.190 14.435 1.00 68.22 7080 LEU B O 1
ATOM 3723 N N . GLU C 1 64 ? 59.568 -5.701 13.043 1.00 73.46 7081 GLU B N 1
ATOM 3724 C CA . GLU C 1 64 ? 59.597 -7.032 12.446 1.00 68.59 7081 GLU B CA 1
ATOM 3725 C C . GLU C 1 64 ? 60.051 -8.060 13.476 1.00 67.80 7081 GLU B C 1
ATOM 3726 O O . GLU C 1 64 ? 59.558 -9.187 13.498 1.00 65.58 7081 GLU B O 1
ATOM 3738 N N . MET C 1 65 ? 60.986 -7.662 14.334 1.00 72.26 7082 MET B N 1
ATOM 3739 C CA . MET C 1 65 ? 61.628 -8.594 15.256 1.00 73.39 7082 MET B CA 1
ATOM 3740 C C . MET C 1 65 ? 60.714 -9.008 16.405 1.00 72.72 7082 MET B C 1
ATOM 3741 O O . MET C 1 65 ? 60.832 -10.120 16.921 1.00 72.72 7082 MET B O 1
ATOM 3755 N N . THR C 1 66 ? 59.814 -8.117 16.810 1.00 64.94 7083 THR B N 1
ATOM 3756 C CA . THR C 1 66 ? 58.825 -8.449 17.834 1.00 62.97 7083 THR B CA 1
ATOM 3757 C C . THR C 1 66 ? 57.914 -9.567 17.326 1.00 57.75 7083 THR B C 1
ATOM 3758 O O . THR C 1 66 ? 57.614 -10.519 18.049 1.00 55.61 7083 THR B O 1
ATOM 3769 N N . ALA C 1 67 ? 57.478 -9.440 16.078 1.00 55.31 7084 ALA B N 1
ATOM 3770 C CA . ALA C 1 67 ? 56.646 -10.457 15.447 1.00 50.28 7084 ALA B CA 1
ATOM 3771 C C . ALA C 1 67 ? 57.417 -11.757 15.230 1.00 48.92 7084 ALA B C 1
ATOM 3772 O O . ALA C 1 67 ? 56.938 -12.837 15.573 1.00 46.46 7084 ALA B O 1
ATOM 3779 N N . VAL C 1 68 ? 58.603 -11.649 14.638 1.00 52.15 7085 VAL B N 1
ATOM 3780 C CA . VAL C 1 68 ? 59.441 -12.819 14.378 1.00 50.33 7085 VAL B CA 1
ATOM 3781 C C . VAL C 1 68 ? 59.718 -13.599 15.665 1.00 50.19 7085 VAL B C 1
ATOM 3782 O O . VAL C 1 68 ? 59.560 -14.819 15.702 1.00 46.02 7085 VAL B O 1
ATOM 3795 N N . ALA C 1 69 ? 60.115 -12.891 16.717 1.00 57.11 7086 ALA B N 1
ATOM 3796 C CA . ALA C 1 69 ? 60.371 -13.520 18.011 1.00 59.50 7086 ALA B CA 1
ATOM 3797 C C . ALA C 1 69 ? 59.112 -14.190 18.557 1.00 58.80 7086 ALA B C 1
ATOM 3798 O O . ALA C 1 69 ? 59.197 -15.219 19.227 1.00 58.98 7086 ALA B O 1
ATOM 3805 N N . ASP C 1 70 ? 57.948 -13.609 18.275 1.00 57.28 7087 ASP B N 1
ATOM 3806 C CA . ASP C 1 70 ? 56.685 -14.205 18.703 1.00 54.95 7087 ASP B CA 1
ATOM 3807 C C . ASP C 1 70 ? 56.494 -15.561 18.035 1.00 50.60 7087 ASP B C 1
ATOM 3808 O O . ASP C 1 70 ? 56.040 -16.520 18.665 1.00 47.01 7087 ASP B O 1
ATOM 3817 N N . ILE C 1 71 ? 56.842 -15.634 16.754 1.00 51.20 7088 ILE B N 1
ATOM 3818 C CA . ILE C 1 71 ? 56.690 -16.865 15.985 1.00 47.39 7088 ILE B CA 1
ATOM 3819 C C . ILE C 1 71 ? 57.698 -17.935 16.411 1.00 47.85 7088 ILE B C 1
ATOM 3820 O O . ILE C 1 71 ? 57.332 -19.092 16.608 1.00 48.40 7088 ILE B O 1
ATOM 3836 N N . PHE C 1 72 ? 58.965 -17.550 16.534 1.00 46.42 7089 PHE B N 1
ATOM 3837 C CA . PHE C 1 72 ? 60.003 -18.468 16.994 1.00 46.55 7089 PHE B CA 1
ATOM 3838 C C . PHE C 1 72 ? 59.606 -19.124 18.307 1.00 46.05 7089 PHE B C 1
ATOM 3839 O O . PHE C 1 72 ? 59.820 -20.316 18.510 1.00 45.65 7089 PHE B O 1
ATOM 3856 N N . ASP C 1 73 ? 59.021 -18.330 19.193 1.00 66.25 7090 ASP B N 1
ATOM 3857 C CA . ASP C 1 73 ? 58.597 -18.817 20.494 1.00 67.18 7090 ASP B CA 1
ATOM 3858 C C . ASP C 1 73 ? 57.225 -19.491 20.381 1.00 68.73 7090 ASP B C 1
ATOM 3859 O O . ASP C 1 73 ? 56.194 -18.853 20.594 1.00 71.56 7090 ASP B O 1
ATOM 3868 N N . ARG C 1 74 ? 57.219 -20.779 20.036 1.00 69.20 7091 ARG B N 1
ATOM 3869 C CA . ARG C 1 74 ? 55.972 -21.492 19.740 1.00 71.87 7091 ARG B CA 1
ATOM 3870 C C . ARG C 1 74 ? 55.048 -21.600 20.954 1.00 74.47 7091 ARG B C 1
ATOM 3871 O O . ARG C 1 74 ? 53.832 -21.462 20.823 1.00 75.76 7091 ARG B O 1
ATOM 3892 N N . ASP C 1 75 ? 55.617 -21.868 22.125 1.00 77.28 7092 ASP B N 1
ATOM 3893 C CA . ASP C 1 75 ? 54.868 -21.760 23.373 1.00 78.94 7092 ASP B CA 1
ATOM 3894 C C . ASP C 1 75 ? 55.006 -20.314 23.860 1.00 80.79 7092 ASP B C 1
ATOM 3895 O O . ASP C 1 75 ? 55.695 -19.514 23.227 1.00 79.90 7092 ASP B O 1
ATOM 3904 N N . GLY C 1 76 ? 54.349 -19.971 24.963 1.00 82.56 7093 GLY B N 1
ATOM 3905 C CA . GLY C 1 76 ? 54.412 -18.615 25.487 1.00 83.43 7093 GLY B CA 1
ATOM 3906 C C . GLY C 1 76 ? 55.276 -18.502 26.728 1.00 83.43 7093 GLY B C 1
ATOM 3907 O O . GLY C 1 76 ? 54.913 -17.809 27.677 1.00 84.87 7093 GLY B O 1
ATOM 3911 N N . ASP C 1 77 ? 56.426 -19.171 26.719 1.00 80.67 7094 ASP B N 1
ATOM 3912 C CA . ASP C 1 77 ? 57.287 -19.228 27.898 1.00 81.19 7094 ASP B CA 1
ATOM 3913 C C . ASP C 1 77 ? 58.268 -18.061 27.967 1.00 80.72 7094 ASP B C 1
ATOM 3914 O O . ASP C 1 77 ? 58.941 -17.875 28.980 1.00 82.47 7094 ASP B O 1
ATOM 3923 N N . GLY C 1 78 ? 58.366 -17.291 26.887 1.00 76.91 7095 GLY B N 1
ATOM 3924 C CA . GLY C 1 78 ? 59.229 -16.124 26.859 1.00 75.54 7095 GLY B CA 1
ATOM 3925 C C . GLY C 1 78 ? 60.667 -16.431 26.485 1.00 73.40 7095 GLY B C 1
ATOM 3926 O O . GLY C 1 78 ? 61.508 -15.530 26.466 1.00 72.05 7095 GLY B O 1
ATOM 3930 N N . TYR C 1 79 ? 60.953 -17.699 26.197 1.00 73.45 7096 TYR B N 1
ATOM 3931 C CA . TYR C 1 79 ? 62.278 -18.108 25.739 1.00 70.51 7096 TYR B CA 1
ATOM 3932 C C . TYR C 1 79 ? 62.197 -18.724 24.352 1.00 67.15 7096 TYR B C 1
ATOM 3933 O O . TYR C 1 79 ? 61.154 -19.234 23.953 1.00 67.14 7096 TYR B O 1
ATOM 3951 N N . ILE C 1 80 ? 63.305 -18.657 23.621 1.00 64.93 7097 ILE B N 1
ATOM 3952 C CA . ILE C 1 80 ? 63.449 -19.385 22.367 1.00 64.83 7097 ILE B CA 1
ATOM 3953 C C . ILE C 1 80 ? 64.534 -20.446 22.538 1.00 65.35 7097 ILE B C 1
ATOM 3954 O O . ILE C 1 80 ? 65.724 -20.125 22.575 1.00 65.36 7097 ILE B O 1
ATOM 3970 N N . ASP C 1 81 ? 64.125 -21.708 22.646 1.00 68.90 7098 ASP B N 1
ATOM 3971 C CA . ASP C 1 81 ? 65.086 -22.786 22.831 1.00 72.93 7098 ASP B CA 1
ATOM 3972 C C . ASP C 1 81 ? 65.660 -23.157 21.469 1.00 70.11 7098 ASP B C 1
ATOM 3973 O O . ASP C 1 81 ? 65.149 -22.723 20.434 1.00 69.51 7098 ASP B O 1
ATOM 3982 N N . TYR C 1 82 ? 66.722 -23.953 21.467 1.00 65.48 7099 TYR B N 1
ATOM 3983 C CA . TYR C 1 82 ? 67.403 -24.289 20.225 1.00 65.04 7099 TYR B CA 1
ATOM 3984 C C . TYR C 1 82 ? 66.518 -25.113 19.287 1.00 65.64 7099 TYR B C 1
ATOM 3985 O O . TYR C 1 82 ? 66.689 -25.059 18.071 1.00 65.92 7099 TYR B O 1
ATOM 4003 N N . TYR C 1 83 ? 65.569 -25.867 19.838 1.00 67.51 7100 TYR B N 1
ATOM 4004 C CA . TYR C 1 83 ? 64.681 -26.672 19.002 1.00 68.02 7100 TYR B CA 1
ATOM 4005 C C . TYR C 1 83 ? 63.689 -25.777 18.270 1.00 66.61 7100 TYR B C 1
ATOM 4006 O O . TYR C 1 83 ? 63.436 -25.958 17.079 1.00 68.33 7100 TYR B O 1
ATOM 4024 N N . GLU C 1 84 ? 63.127 -24.813 18.991 1.00 64.62 7101 GLU B N 1
ATOM 4025 C CA . GLU C 1 84 ? 62.256 -23.814 18.387 1.00 65.04 7101 GLU B CA 1
ATOM 4026 C C . GLU C 1 84 ? 63.001 -23.063 17.292 1.00 64.60 7101 GLU B C 1
ATOM 4027 O O . GLU C 1 84 ? 62.443 -22.754 16.240 1.00 65.44 7101 GLU B O 1
ATOM 4039 N N . PHE C 1 85 ? 64.271 -22.782 17.560 1.00 64.46 7102 PHE B N 1
ATOM 4040 C CA . PHE C 1 85 ? 65.146 -22.104 16.612 1.00 66.07 7102 PHE B CA 1
ATOM 4041 C C . PHE C 1 85 ? 65.312 -22.914 15.325 1.00 67.76 7102 PHE B C 1
ATOM 4042 O O . PHE C 1 85 ? 64.917 -22.473 14.248 1.00 69.32 7102 PHE B O 1
ATOM 4059 N N . VAL C 1 86 ? 65.890 -24.106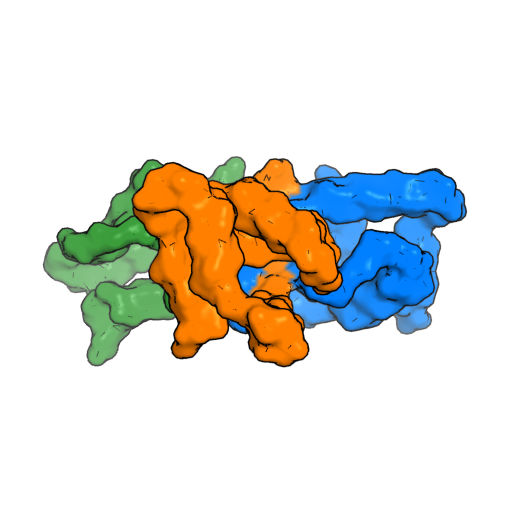 15.447 1.00 68.29 7103 VAL B N 1
ATOM 4060 C CA . VAL C 1 86 ? 66.191 -24.945 14.287 1.00 70.75 7103 VAL B CA 1
ATOM 4061 C C . VAL C 1 86 ? 64.926 -25.369 13.534 1.00 70.49 7103 VAL B C 1
ATOM 4062 O O . VAL C 1 86 ? 64.915 -25.412 12.303 1.00 73.07 7103 VAL B O 1
ATOM 4075 N N . ALA C 1 87 ? 63.870 -25.690 14.275 1.00 69.03 7104 ALA B N 1
ATOM 4076 C CA . ALA C 1 87 ? 62.603 -26.091 13.669 1.00 70.48 7104 ALA B CA 1
ATOM 4077 C C . ALA C 1 87 ? 61.966 -24.934 12.901 1.00 72.22 7104 ALA B C 1
ATOM 4078 O O . ALA C 1 87 ? 61.388 -25.131 11.830 1.00 73.81 7104 ALA B O 1
ATOM 4085 N N . ALA C 1 88 ? 62.067 -23.730 13.457 1.00 70.27 7105 ALA B N 1
ATOM 4086 C CA . ALA C 1 88 ? 61.544 -22.537 12.800 1.00 70.93 7105 ALA B CA 1
ATOM 4087 C C . ALA C 1 88 ? 62.291 -22.247 11.500 1.00 74.26 7105 ALA B C 1
ATOM 4088 O O . ALA C 1 88 ? 61.697 -21.786 10.525 1.00 76.69 7105 ALA B O 1
ATOM 4095 N N . LEU C 1 89 ? 63.591 -22.527 11.492 1.00 75.17 7106 LEU B N 1
ATOM 4096 C CA . LEU C 1 89 ? 64.443 -22.209 10.350 1.00 79.23 7106 LEU B CA 1
ATOM 4097 C C . LEU C 1 89 ? 64.500 -23.332 9.317 1.00 81.91 7106 LEU B C 1
ATOM 4098 O O . LEU C 1 89 ? 64.869 -23.092 8.168 1.00 85.28 7106 LEU B O 1
ATOM 4114 N N . HIS C 1 90 ? 64.149 -24.551 9.722 1.00 86.38 7107 HIS B N 1
ATOM 4115 C CA . HIS C 1 90 ? 64.186 -25.697 8.812 1.00 89.76 7107 HIS B CA 1
ATOM 4116 C C . HIS C 1 90 ? 62.939 -26.577 8.937 1.00 87.98 7107 HIS B C 1
ATOM 4117 O O . HIS C 1 90 ? 63.005 -27.693 9.453 1.00 87.27 7107 HIS B O 1
ATOM 4131 N N . PRO C 1 91 ? 61.791 -26.080 8.455 1.00 87.06 7108 PRO B N 1
ATOM 4132 C CA . PRO C 1 91 ? 60.562 -26.877 8.525 1.00 86.97 7108 PRO B CA 1
ATOM 4133 C C . PRO C 1 91 ? 60.604 -28.098 7.607 1.00 89.07 7108 PRO B C 1
ATOM 4134 O O . PRO C 1 91 ? 59.675 -28.907 7.638 1.00 90.67 7108 PRO B O 1
#

Radius of gyration: 20.42 Å; Cα contacts (8 Å, |Δi|>4): 328; chains: 3; bounding box: 50×60×40 Å

Secondary structure (DSSP, 8-state):
--EEEE-HHHHHHHHHHHHHHTT--HHHHHHHH-SS-SSEEEHHHHHHHHHHTT-S--HHHHHHHHHHH-SS-SSEEEHHHHHHHH--/-TT-EEEE--HHHHHHHHHHHHHTTT--HHHHHHHH-SS-SSEEEHHHHHHHHHHTT-S--HHHHHHHHHHH--SSSSEEEHHHHHHHH--/--THHHHHHHHHHTT---SS---EEEEETTEEEESSS--EEEEEEETTEEEEEETTEEEEHHHHHHHH-GGG--

Foldseek 3Di:
DDDDDAPLVVVLVLVVVVQVVVVHDVVVLVCVLVPVRPFKDFLVSVLCSCVVVVRPDDPVNSVRLSCQLPVVPPRIRGNVSNCVSNPD/DLCLQVVVLVVLQVPAPDPPRWDKDDPDSFWIFTGPDGDIWGWGDDDNFIWIADDVGTDTPNVVCCCHRVSNVD/DVVDDDDDDPLVVVLVLVCVVQVVVVHDPVVLQVVLVPVPPQKDFLVSVLCSVVVVPRPDDSVSSVVNSVQLCVDPPRIRGVCSVVVSNPD

Solvent-accessible surface area: 14097 Å² total; per-residue (Å²): 97,32,12,1,36,1,41,2,33,71,1,48,133,83,3,50,166,60,4,107,162,89,198,23,181,25,30,65,3,1,115,129,32,6,163,100,123,84,23,76,1,43,55,103,78,2,14,72,5,0,34,76,34,157,5,80,24,41,151,14,1,0,45,0,0,1,6,23,2,1,176,82,31,84,29,88,0,39,67,180,19,1,58,42,14,14,143,126,160,57,76,133,4,57,87,44,0,86,133,13,9,59,93,9,174,35,114,180,128,19,82,32,92,89,92,26,143,52,51,5,94,1,16,120,92,77,95,66,34,7,0,21,52,19,103,100,76,3,21,0,14,20,50,67,2,25,34,33,3,80,76,2,0,45,122,67,0,93,42,48,43,249,27,145,63,20,56,22,1,60,5,66,4,73,78,0,50,118,72,1,23,152,45,3,104,127,91,186,24,146,20,56,74,2,4,125,130,26,5,164,103,101,71,33,69,1,46,63,91,78,1,10,75,7,0,60,72,28,159,7,90,30,37,110,12,3,0,39,0,0,1,4,6,2,0,89,46,22,68,31,86,0,49,72,174,18,0,50,45,20,3,103,128

Nearest PDB structures (foldseek):
  5ve9-assembly1_C  TM=1.014E+00  e=3.144E-13  Homo sapiens
  5x57-assembly1_A  TM=9.615E-01  e=8.828E-11  Homo sapiens
  5ve9-assembly1_A  TM=9.944E-01  e=4.284E-13  Homo sapiens
  7som-assembly1_i  TM=8.339E-01  e=2.448E-03  Chlamydomonas reinhardtii
  3e3r-assembly2_A-2  TM=7.079E-01  e=1.687E-03  Homo sapiens

Organism: Homo sapiens (NCBI:txid9606)